Protein AF-A0A8K0ML46-F1 (afdb_monomer_lite)

pLDDT: mean 76.39, std 19.69, range [37.0, 98.12]

Structure (mmCIF, N/CA/C/O backbone):
data_AF-A0A8K0ML46-F1
#
_entry.id   AF-A0A8K0ML46-F1
#
loop_
_atom_site.group_PDB
_atom_site.id
_atom_site.type_symbol
_atom_site.label_atom_id
_atom_site.label_alt_id
_atom_site.label_comp_id
_atom_site.label_asym_id
_atom_site.label_entity_id
_atom_site.label_seq_id
_atom_site.pdbx_PDB_ins_code
_atom_site.Cartn_x
_atom_site.Cartn_y
_atom_site.Cartn_z
_atom_site.occupancy
_atom_site.B_iso_or_equiv
_atom_site.auth_seq_id
_atom_site.auth_comp_id
_atom_site.auth_asym_id
_atom_site.auth_atom_id
_atom_site.pdbx_PDB_model_num
ATOM 1 N N . MET A 1 1 ? -1.337 -25.976 -28.448 1.00 42.53 1 MET A N 1
ATOM 2 C CA . MET A 1 1 ? -1.286 -25.079 -29.626 1.00 42.53 1 MET A CA 1
ATOM 3 C C . MET A 1 1 ? 0.127 -25.132 -30.183 1.00 42.53 1 MET A C 1
ATOM 5 O O . MET A 1 1 ? 1.059 -25.236 -29.403 1.00 42.53 1 MET A O 1
ATOM 9 N N . LYS A 1 2 ? 0.266 -25.249 -31.504 1.00 39.59 2 LYS A N 1
ATOM 10 C CA . LYS A 1 2 ? 1.493 -25.683 -32.188 1.00 39.59 2 LYS A CA 1
ATOM 11 C C . LYS A 1 2 ? 2.507 -24.533 -32.272 1.00 39.59 2 LYS A C 1
ATOM 13 O O . LYS A 1 2 ? 2.140 -23.453 -32.715 1.00 39.59 2 LYS A O 1
ATOM 18 N N . HIS A 1 3 ? 3.753 -24.795 -31.881 1.00 39.88 3 HIS A N 1
ATOM 19 C CA . HIS A 1 3 ? 4.897 -23.913 -32.116 1.00 39.88 3 HIS A CA 1
ATOM 20 C C . HIS A 1 3 ? 5.348 -24.038 -33.577 1.00 39.88 3 HIS A C 1
ATOM 22 O O . HIS A 1 3 ? 5.599 -25.144 -34.055 1.00 39.88 3 HIS A O 1
ATOM 28 N N . THR A 1 4 ? 5.458 -22.913 -34.279 1.00 48.53 4 THR A N 1
ATOM 29 C CA . THR A 1 4 ? 6.093 -22.811 -35.600 1.00 48.53 4 THR A CA 1
ATOM 30 C C . THR A 1 4 ? 7.436 -22.116 -35.450 1.00 48.53 4 THR A C 1
ATOM 32 O O . THR A 1 4 ? 7.504 -20.898 -35.319 1.00 48.53 4 THR A O 1
ATOM 35 N N . SER A 1 5 ? 8.500 -22.911 -35.454 1.00 42.34 5 SER A N 1
ATOM 36 C CA . SER A 1 5 ? 9.887 -22.482 -35.602 1.00 42.34 5 SER A CA 1
ATOM 37 C C . SER A 1 5 ? 10.219 -22.359 -37.091 1.00 42.34 5 SER A C 1
ATOM 39 O O . SER A 1 5 ? 10.093 -23.321 -37.850 1.00 42.34 5 SER A O 1
ATOM 41 N N . PHE A 1 6 ? 10.632 -21.169 -37.523 1.00 45.62 6 PHE A N 1
ATOM 42 C CA . PHE A 1 6 ? 11.166 -20.950 -38.864 1.00 45.62 6 PHE A CA 1
ATOM 43 C C . PHE A 1 6 ? 12.663 -21.281 -38.870 1.00 45.62 6 PHE A C 1
ATOM 45 O O . PHE A 1 6 ? 13.463 -20.611 -38.225 1.00 45.62 6 PHE A O 1
ATOM 52 N N . ASN A 1 7 ? 13.024 -22.342 -39.594 1.00 41.81 7 ASN A N 1
ATOM 53 C CA . ASN A 1 7 ? 14.404 -22.689 -39.919 1.00 41.81 7 ASN A CA 1
ATOM 54 C C . ASN A 1 7 ? 14.855 -21.882 -41.141 1.00 41.81 7 ASN A C 1
ATOM 56 O O . ASN A 1 7 ? 14.260 -22.006 -42.213 1.00 41.81 7 ASN A O 1
ATOM 60 N N . THR A 1 8 ? 15.937 -21.120 -41.001 1.00 42.94 8 THR A N 1
ATOM 61 C CA . THR A 1 8 ? 16.612 -20.450 -42.120 1.00 42.94 8 THR A CA 1
ATOM 62 C C . THR A 1 8 ? 17.801 -21.304 -42.590 1.00 42.94 8 THR A C 1
ATOM 64 O O . THR A 1 8 ? 18.537 -21.824 -41.747 1.00 42.94 8 THR A O 1
ATOM 67 N N . PRO A 1 9 ? 18.026 -21.492 -43.906 1.00 42.25 9 PRO A N 1
ATOM 68 C CA . PRO A 1 9 ? 19.086 -22.364 -44.404 1.00 42.25 9 PRO A CA 1
ATOM 69 C C . PRO A 1 9 ? 20.475 -21.732 -44.263 1.00 42.25 9 PRO A C 1
ATOM 71 O O . PRO A 1 9 ? 20.715 -20.600 -44.677 1.00 42.25 9 PRO A O 1
ATOM 74 N N . ARG A 1 10 ? 21.410 -22.524 -43.738 1.00 48.69 10 ARG A N 1
ATOM 75 C CA . ARG A 1 10 ? 22.855 -22.273 -43.706 1.00 48.69 10 ARG A CA 1
ATOM 76 C C . ARG A 1 10 ? 23.433 -22.307 -45.131 1.00 48.69 10 ARG A C 1
ATOM 78 O O . ARG A 1 10 ? 23.296 -23.341 -45.785 1.00 48.69 10 ARG A O 1
ATOM 85 N N . PRO A 1 11 ? 24.132 -21.267 -45.617 1.00 44.75 11 PRO A N 1
ATOM 86 C CA . PRO A 1 11 ? 24.874 -21.376 -46.863 1.00 44.75 11 PRO A CA 1
ATOM 87 C C . PRO A 1 11 ? 26.186 -22.134 -46.620 1.00 44.75 11 PRO A C 1
ATOM 89 O O . PRO A 1 11 ? 27.052 -21.728 -45.846 1.00 44.75 11 PRO A O 1
ATOM 92 N N . SER A 1 12 ? 26.307 -23.281 -47.279 1.00 42.69 12 SER A N 1
ATOM 93 C CA . SER A 1 12 ? 27.522 -24.083 -47.394 1.00 42.69 12 SER A CA 1
ATOM 94 C C . SER A 1 12 ? 28.583 -23.340 -48.210 1.00 42.69 12 SER A C 1
ATOM 96 O O . SER A 1 12 ? 28.368 -23.015 -49.377 1.00 42.69 12 SER A O 1
ATOM 98 N N . THR A 1 13 ? 29.742 -23.098 -47.602 1.00 39.56 13 THR A N 1
ATOM 99 C CA . THR A 1 13 ? 30.937 -22.553 -48.247 1.00 39.56 13 THR A CA 1
ATOM 100 C C . THR A 1 13 ? 31.558 -23.599 -49.174 1.00 39.56 13 THR A C 1
ATOM 102 O O . THR A 1 13 ? 32.148 -24.584 -48.738 1.00 39.56 13 THR A O 1
ATOM 105 N N . THR A 1 14 ? 31.438 -23.394 -50.483 1.00 41.22 14 THR A N 1
ATOM 106 C CA . THR A 1 14 ? 32.165 -24.174 -51.489 1.00 41.22 14 THR A CA 1
ATOM 107 C C . THR A 1 14 ? 33.597 -23.659 -51.607 1.00 41.22 14 THR A C 1
ATOM 109 O O . THR A 1 14 ? 33.851 -22.583 -52.150 1.00 41.22 14 THR A O 1
ATOM 112 N N . THR A 1 15 ? 34.543 -24.446 -51.101 1.00 44.50 15 THR A N 1
ATOM 113 C CA . THR A 1 15 ? 35.986 -24.288 -51.304 1.00 44.50 15 THR A CA 1
ATOM 114 C C . THR A 1 15 ? 36.318 -24.385 -52.795 1.00 44.50 15 THR A C 1
ATOM 116 O O . THR A 1 15 ? 36.267 -25.466 -53.381 1.00 44.50 15 THR A O 1
ATOM 119 N N . THR A 1 16 ? 36.675 -23.265 -53.422 1.00 38.75 16 THR A N 1
ATOM 120 C CA . THR A 1 16 ? 37.173 -23.252 -54.805 1.00 38.75 16 THR A CA 1
ATOM 121 C C . THR A 1 16 ? 38.699 -23.310 -54.770 1.00 38.75 16 THR A C 1
ATOM 123 O O . THR A 1 16 ? 39.350 -22.444 -54.191 1.00 38.75 16 THR A O 1
ATOM 126 N N . LYS A 1 17 ? 39.269 -24.382 -55.332 1.00 45.03 17 LYS A N 1
ATOM 127 C CA . LYS A 1 17 ? 40.715 -24.604 -55.477 1.00 45.03 17 LYS A CA 1
ATOM 128 C C . LYS A 1 17 ? 41.334 -23.501 -56.342 1.00 45.03 17 LYS A C 1
ATOM 130 O O . LYS A 1 17 ? 41.021 -23.405 -57.524 1.00 45.03 17 LYS A O 1
ATOM 135 N N . ASN A 1 18 ? 42.264 -22.739 -55.774 1.00 47.69 18 ASN A N 1
ATOM 136 C CA . ASN A 1 18 ? 43.119 -21.824 -56.525 1.00 47.69 18 ASN A CA 1
ATOM 137 C C . ASN A 1 18 ? 44.152 -22.628 -57.329 1.00 47.69 18 ASN A C 1
ATOM 139 O O . ASN A 1 18 ? 45.052 -23.243 -56.760 1.00 47.69 18 ASN A O 1
ATOM 143 N N . SER A 1 19 ? 44.027 -22.628 -58.656 1.00 50.47 19 SER A N 1
ATOM 144 C CA . SER A 1 19 ? 45.075 -23.082 -59.570 1.00 50.47 19 SER A CA 1
ATOM 145 C C . SER A 1 19 ? 46.200 -22.045 -59.603 1.00 50.47 19 SER A C 1
ATOM 147 O O . SER A 1 19 ? 46.017 -20.932 -60.096 1.00 50.47 19 SER A O 1
ATOM 149 N N . SER A 1 20 ? 47.364 -22.405 -59.070 1.00 48.88 20 SER A N 1
ATOM 150 C CA . SER A 1 20 ? 48.592 -21.615 -59.142 1.00 48.88 20 SER A CA 1
ATOM 151 C C . SER A 1 20 ? 49.182 -21.674 -60.555 1.00 48.88 20 SER A C 1
ATOM 153 O O . SER A 1 20 ? 49.888 -22.624 -60.897 1.00 48.88 20 SER A O 1
ATOM 155 N N . ASN A 1 21 ? 48.917 -20.658 -61.375 1.00 45.22 21 ASN A N 1
ATOM 156 C CA . ASN A 1 21 ? 49.658 -20.445 -62.618 1.00 45.22 21 ASN A CA 1
ATOM 157 C C . ASN A 1 21 ? 50.992 -19.761 -62.287 1.00 45.22 21 ASN A C 1
ATOM 159 O O . ASN A 1 21 ? 51.073 -18.541 -62.164 1.00 45.22 21 ASN A O 1
ATOM 163 N N . LEU A 1 22 ? 52.032 -20.576 -62.110 1.00 49.47 22 LEU A N 1
ATOM 164 C CA . LEU A 1 22 ? 53.428 -20.144 -62.119 1.00 49.47 22 LEU A CA 1
ATOM 165 C C . LEU A 1 22 ? 53.779 -19.662 -63.533 1.00 49.47 22 LEU A C 1
ATOM 167 O O . LEU A 1 22 ? 53.927 -20.467 -64.451 1.00 49.47 22 LEU A O 1
ATOM 171 N N . PHE A 1 23 ? 53.920 -18.350 -63.710 1.00 44.47 23 PHE A N 1
ATOM 172 C CA . PHE A 1 23 ? 54.529 -17.780 -64.908 1.00 44.47 23 PHE A CA 1
A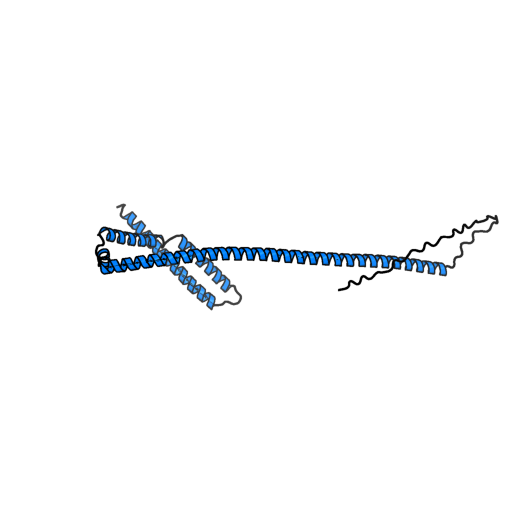TOM 173 C C . PHE A 1 23 ? 56.054 -17.913 -64.801 1.00 44.47 23 PHE A C 1
ATOM 175 O O . PHE A 1 23 ? 56.709 -17.163 -64.081 1.00 44.47 23 PHE A O 1
ATOM 182 N N . LEU A 1 24 ? 56.619 -18.891 -65.513 1.00 44.75 24 LEU A N 1
ATOM 183 C CA . LEU A 1 24 ? 58.049 -18.936 -65.811 1.00 44.75 24 LEU A CA 1
ATOM 184 C C . LEU A 1 24 ? 58.373 -17.873 -66.872 1.00 44.75 24 LEU A C 1
ATOM 186 O O . LEU A 1 24 ? 58.056 -18.049 -68.048 1.00 44.75 24 LEU A O 1
ATOM 190 N N . CYS A 1 25 ? 59.042 -16.792 -66.469 1.00 38.09 25 CYS A N 1
ATOM 191 C CA . CYS A 1 25 ? 59.691 -15.871 -67.400 1.00 38.09 25 CYS A CA 1
ATOM 192 C C . CYS A 1 25 ? 61.004 -16.483 -67.899 1.00 38.09 25 CYS A C 1
ATOM 194 O O . CYS A 1 25 ? 61.946 -16.688 -67.135 1.00 38.09 25 CYS A O 1
ATOM 196 N N . LYS A 1 26 ? 61.057 -16.769 -69.200 1.00 39.34 26 LYS A N 1
ATOM 197 C CA . LYS A 1 26 ? 62.264 -17.160 -69.928 1.00 39.34 26 LYS A CA 1
ATOM 198 C C . LYS A 1 26 ? 62.979 -15.875 -70.358 1.00 39.34 26 LYS A C 1
ATOM 200 O O . LYS A 1 26 ? 62.446 -15.128 -71.173 1.00 39.34 26 LYS A O 1
ATOM 205 N N . SER A 1 27 ? 64.145 -15.596 -69.781 1.00 46.47 27 SER A N 1
ATOM 206 C CA . SER A 1 27 ? 64.983 -14.459 -70.163 1.00 46.47 27 SER A CA 1
ATOM 207 C C . SER A 1 27 ? 65.670 -14.749 -71.497 1.00 46.47 27 SER A C 1
ATOM 209 O O . SER A 1 27 ? 66.504 -15.652 -71.583 1.00 46.47 27 SER A O 1
ATOM 211 N N . THR A 1 28 ? 65.334 -13.975 -72.522 1.00 37.78 28 THR A N 1
ATOM 212 C CA . THR A 1 28 ? 66.169 -13.824 -73.717 1.00 37.78 28 THR A CA 1
ATOM 213 C C . THR A 1 28 ? 66.610 -12.370 -73.735 1.00 37.78 28 THR A C 1
ATOM 215 O O . THR A 1 28 ? 65.763 -11.483 -73.809 1.00 37.78 28 THR A O 1
ATOM 218 N N . GLU A 1 29 ? 67.915 -12.144 -73.582 1.00 49.34 29 GLU A N 1
ATOM 219 C CA . GLU A 1 29 ? 68.557 -10.837 -73.725 1.00 49.34 29 GLU A CA 1
ATOM 220 C C . GLU A 1 29 ? 68.238 -10.252 -75.104 1.00 49.34 29 GLU A C 1
ATOM 222 O O . GLU A 1 29 ? 68.621 -10.776 -76.151 1.00 49.34 29 GLU A O 1
ATOM 227 N N . SER A 1 30 ? 67.497 -9.156 -75.100 1.00 41.62 30 SER A N 1
ATOM 228 C CA . SER A 1 30 ? 67.497 -8.163 -76.163 1.00 41.62 30 SER A CA 1
ATOM 229 C C . SER A 1 30 ? 67.229 -6.831 -75.497 1.00 41.62 30 SER A C 1
ATOM 231 O O . SER A 1 30 ? 66.216 -6.678 -74.815 1.00 41.62 30 SER A O 1
ATOM 233 N N . ASP A 1 31 ? 68.171 -5.909 -75.666 1.00 51.09 31 ASP A N 1
ATOM 234 C CA . ASP A 1 31 ? 68.054 -4.517 -75.257 1.00 51.09 31 ASP A CA 1
ATOM 235 C C . ASP A 1 31 ? 66.794 -3.908 -75.883 1.00 51.09 31 ASP A C 1
ATOM 237 O O . ASP A 1 31 ? 66.763 -3.511 -77.047 1.00 51.09 31 ASP A O 1
ATOM 241 N N . SER A 1 32 ? 65.726 -3.880 -75.096 1.00 45.75 32 SER A N 1
ATOM 242 C CA . SER A 1 32 ? 64.504 -3.140 -75.358 1.00 45.75 32 SER A CA 1
ATOM 243 C C . SER A 1 32 ? 64.157 -2.444 -74.059 1.00 45.75 32 SER A C 1
ATOM 245 O O . SER A 1 32 ? 63.952 -3.099 -73.036 1.00 45.75 32 SER A O 1
ATOM 247 N N . GLU A 1 33 ? 64.111 -1.116 -74.099 1.00 51.84 33 GLU A N 1
ATOM 248 C CA . GLU A 1 33 ? 63.666 -0.295 -72.980 1.00 51.84 33 GLU A CA 1
ATOM 249 C C . GLU A 1 33 ? 62.338 -0.810 -72.395 1.00 51.84 33 GLU A C 1
ATOM 251 O O . GLU A 1 33 ? 61.487 -1.312 -73.143 1.00 51.84 33 GLU A O 1
ATOM 256 N N . PRO A 1 34 ? 62.129 -0.695 -71.069 1.00 46.78 34 PRO A N 1
ATOM 257 C CA . PRO A 1 34 ? 60.877 -1.090 -70.453 1.00 46.78 34 PRO A CA 1
ATOM 258 C C . PRO A 1 34 ? 59.790 -0.109 -70.895 1.00 46.78 34 PRO A C 1
ATOM 260 O O . PRO A 1 34 ? 59.646 0.975 -70.333 1.00 46.78 34 PRO A O 1
ATOM 263 N N . SER A 1 35 ? 59.002 -0.486 -71.902 1.00 53.25 35 SER A N 1
ATOM 264 C CA . SER A 1 35 ? 57.754 0.213 -72.199 1.00 53.25 35 SER A CA 1
ATOM 265 C C . SER A 1 35 ? 56.901 0.223 -70.921 1.00 53.25 35 SER A C 1
ATOM 267 O O . SER A 1 35 ? 56.689 -0.854 -70.345 1.00 53.25 35 SER A O 1
ATOM 269 N N . PRO A 1 36 ? 56.432 1.389 -70.440 1.00 62.00 36 PRO A N 1
ATOM 270 C CA . PRO A 1 36 ? 55.602 1.453 -69.245 1.00 62.00 36 PRO A CA 1
ATOM 271 C C . PRO A 1 36 ? 54.353 0.588 -69.455 1.00 62.00 36 PRO A C 1
ATOM 273 O O . PRO A 1 36 ? 53.874 0.484 -70.585 1.00 62.00 36 PRO A O 1
ATOM 276 N N . PRO A 1 37 ? 53.822 -0.066 -68.407 1.00 59.91 37 PRO A N 1
ATOM 277 C CA . PRO A 1 37 ? 52.639 -0.901 -68.541 1.00 59.91 37 PRO A CA 1
ATOM 278 C C . PRO A 1 37 ? 51.472 -0.021 -68.997 1.00 59.91 37 PRO A C 1
ATOM 280 O O . PRO A 1 37 ? 50.880 0.710 -68.203 1.00 59.91 37 PRO A O 1
ATOM 283 N N . GLU A 1 38 ? 51.166 -0.057 -70.291 1.00 60.78 38 GLU A N 1
ATOM 284 C CA . GLU A 1 38 ? 50.147 0.788 -70.902 1.00 60.78 38 GLU A CA 1
ATOM 285 C C . GLU A 1 38 ? 48.768 0.179 -70.625 1.00 60.78 38 GLU A C 1
ATOM 287 O O . GLU A 1 38 ? 48.162 -0.530 -71.428 1.00 60.78 38 GLU A O 1
ATOM 292 N N . GLY A 1 39 ? 48.309 0.376 -69.390 1.00 65.38 39 GLY A N 1
ATOM 293 C CA . GLY A 1 39 ? 46.955 0.059 -68.970 1.00 65.38 39 GLY A CA 1
ATOM 294 C C . GLY A 1 39 ? 45.989 1.152 -69.418 1.00 65.38 39 GLY A C 1
ATOM 295 O O . GLY A 1 39 ? 46.255 2.336 -69.239 1.00 65.38 39 GLY A O 1
ATOM 296 N N . ASP A 1 40 ? 44.840 0.754 -69.964 1.00 82.25 40 ASP A N 1
ATOM 297 C CA . ASP A 1 40 ? 43.758 1.673 -70.328 1.00 82.25 40 ASP A CA 1
ATOM 298 C C . ASP A 1 40 ? 43.301 2.470 -69.092 1.00 82.25 40 ASP A C 1
ATOM 300 O O . ASP A 1 40 ? 42.697 1.922 -68.160 1.00 82.25 40 ASP A O 1
ATOM 304 N N . THR A 1 41 ? 43.600 3.770 -69.087 1.00 85.06 41 THR A N 1
ATOM 305 C CA . THR A 1 41 ? 43.334 4.690 -67.972 1.00 85.06 41 THR A CA 1
ATOM 306 C C . THR A 1 41 ? 41.854 4.722 -67.591 1.00 85.06 41 THR A C 1
ATOM 308 O O . THR A 1 41 ? 41.525 4.826 -66.410 1.00 85.06 41 THR A O 1
ATOM 311 N N . ARG A 1 42 ? 40.944 4.522 -68.557 1.00 86.06 42 ARG A N 1
ATOM 312 C CA . ARG A 1 42 ? 39.495 4.463 -68.306 1.00 86.06 42 ARG A CA 1
ATOM 313 C C . ARG A 1 42 ? 39.100 3.207 -67.539 1.00 86.06 42 ARG A C 1
ATOM 315 O O . ARG A 1 42 ? 38.225 3.257 -66.677 1.00 86.06 42 ARG A O 1
ATOM 322 N N . LYS A 1 43 ? 39.745 2.072 -67.827 1.00 89.94 43 LYS A N 1
ATOM 323 C CA . LYS A 1 43 ? 39.506 0.814 -67.102 1.00 89.94 43 LYS A CA 1
ATOM 324 C C . LYS A 1 43 ? 40.048 0.888 -65.680 1.00 89.94 43 LYS A C 1
ATOM 326 O O . LYS A 1 43 ? 39.392 0.402 -64.764 1.00 89.94 43 LYS A O 1
ATOM 331 N N . GLN A 1 44 ? 41.204 1.519 -65.490 1.00 89.38 44 GLN A N 1
ATOM 332 C CA . GLN A 1 44 ? 41.785 1.727 -64.162 1.00 89.38 44 GLN A CA 1
ATOM 333 C C . GLN A 1 44 ? 40.917 2.649 -63.296 1.00 89.38 44 GLN A C 1
ATOM 335 O O . GLN A 1 44 ? 40.647 2.320 -62.142 1.00 89.38 44 GLN A O 1
ATOM 340 N N . GLU A 1 45 ? 40.403 3.747 -63.855 1.00 91.81 45 GLU A N 1
ATOM 341 C CA . GLU A 1 45 ? 39.473 4.634 -63.146 1.00 91.81 45 GLU A CA 1
ATOM 342 C C . GLU A 1 45 ? 38.161 3.918 -62.785 1.00 91.81 45 GLU A C 1
ATOM 344 O O . GLU A 1 45 ? 37.666 4.041 -61.663 1.00 91.81 45 GLU A O 1
ATOM 349 N N . LEU A 1 46 ? 37.610 3.119 -63.707 1.00 94.00 46 LEU A N 1
ATOM 350 C CA . LEU A 1 46 ? 36.406 2.331 -63.444 1.00 94.00 46 LEU A CA 1
ATOM 351 C C . LEU A 1 46 ? 36.628 1.314 -62.315 1.00 94.00 46 LEU A C 1
ATOM 353 O O . LEU A 1 46 ? 35.787 1.198 -61.424 1.00 94.00 46 LEU A O 1
ATOM 357 N N . LEU A 1 47 ? 37.766 0.615 -62.315 1.00 94.75 47 LEU A N 1
ATOM 358 C CA . LEU A 1 47 ? 38.143 -0.308 -61.242 1.00 94.75 47 LEU A CA 1
ATOM 359 C C . LEU A 1 47 ? 38.301 0.414 -59.899 1.00 94.75 47 LEU A C 1
ATOM 361 O O . LEU A 1 47 ? 37.806 -0.085 -58.890 1.00 94.75 47 LEU A O 1
ATOM 365 N N . ALA A 1 48 ? 38.914 1.601 -59.881 1.00 94.38 48 ALA A N 1
ATOM 366 C CA . ALA A 1 48 ? 39.043 2.409 -58.670 1.00 94.38 48 ALA A CA 1
ATOM 367 C C . ALA A 1 48 ? 37.671 2.814 -58.103 1.00 94.38 48 ALA A C 1
ATOM 369 O O . ALA A 1 48 ? 37.434 2.681 -56.901 1.00 94.38 48 ALA A O 1
ATOM 370 N N . ARG A 1 49 ? 36.729 3.228 -58.963 1.00 94.88 49 ARG A N 1
ATOM 371 C CA . ARG A 1 49 ? 35.349 3.543 -58.550 1.00 94.88 49 ARG A CA 1
ATOM 372 C C . ARG A 1 49 ? 34.609 2.318 -58.014 1.00 94.88 49 ARG A C 1
ATOM 374 O O . ARG A 1 49 ? 33.911 2.425 -57.010 1.00 94.88 49 ARG A O 1
ATOM 381 N N . ILE A 1 50 ? 34.771 1.154 -58.646 1.00 96.00 50 ILE A N 1
ATOM 382 C CA . ILE A 1 50 ? 34.184 -0.106 -58.163 1.00 96.00 50 ILE A CA 1
ATOM 383 C C . ILE A 1 50 ? 34.751 -0.462 -56.786 1.00 96.00 50 ILE A C 1
ATOM 385 O O . ILE A 1 50 ? 33.980 -0.778 -55.882 1.00 96.00 50 ILE A O 1
ATOM 389 N N . ALA A 1 51 ? 36.068 -0.363 -56.600 1.00 95.56 51 ALA A N 1
ATOM 390 C CA . ALA A 1 51 ? 36.713 -0.639 -55.320 1.00 95.56 51 ALA A CA 1
ATOM 391 C C . ALA A 1 51 ? 36.231 0.323 -54.221 1.00 95.56 51 ALA A C 1
ATOM 393 O O . ALA A 1 51 ? 35.908 -0.111 -53.117 1.00 95.56 51 ALA A O 1
ATOM 394 N N . GLN A 1 52 ? 36.095 1.616 -54.535 1.00 96.44 52 GLN A N 1
ATOM 395 C CA . GLN A 1 52 ? 35.550 2.606 -53.606 1.00 96.44 52 GLN A CA 1
ATOM 396 C C . GLN A 1 52 ? 34.097 2.292 -53.218 1.00 96.44 52 GLN A C 1
ATOM 398 O O . GLN A 1 52 ? 33.756 2.340 -52.036 1.00 96.44 52 GLN A O 1
ATOM 403 N N . LEU A 1 53 ? 33.247 1.941 -54.187 1.00 97.06 53 LEU A N 1
ATOM 404 C CA . LEU A 1 53 ? 31.855 1.559 -53.928 1.00 97.06 53 LEU A CA 1
ATOM 405 C C . LEU A 1 53 ? 31.761 0.284 -53.087 1.00 97.06 53 LEU A C 1
ATOM 407 O O . LEU A 1 53 ? 30.939 0.207 -52.178 1.00 97.06 53 LEU A O 1
ATOM 411 N N . GLN A 1 54 ? 32.614 -0.704 -53.353 1.00 96.00 54 GLN A N 1
ATOM 412 C CA . GLN A 1 54 ? 32.682 -1.923 -52.550 1.00 96.00 54 GLN A CA 1
ATOM 413 C C . GLN A 1 54 ? 33.114 -1.621 -51.110 1.00 96.00 54 GLN A C 1
ATOM 415 O O . GLN A 1 54 ? 32.479 -2.114 -50.181 1.00 96.00 54 GLN A O 1
ATOM 420 N N . ALA A 1 55 ? 34.112 -0.757 -50.909 1.00 96.25 55 ALA A N 1
ATOM 421 C CA . ALA A 1 55 ? 34.541 -0.338 -49.575 1.00 96.25 55 ALA A CA 1
ATOM 422 C C . ALA A 1 55 ? 33.433 0.413 -48.813 1.00 96.25 55 ALA A C 1
ATOM 424 O O . ALA A 1 55 ? 33.197 0.150 -47.634 1.00 96.25 55 ALA A O 1
ATOM 425 N N . GLN A 1 56 ? 32.708 1.314 -49.486 1.00 96.44 56 GLN A N 1
ATOM 426 C CA . GLN A 1 56 ? 31.568 2.017 -48.889 1.00 96.44 56 GLN A CA 1
ATOM 427 C C . GLN A 1 56 ? 30.416 1.069 -48.549 1.00 96.44 56 GLN A C 1
ATOM 429 O O . GLN A 1 56 ? 29.800 1.222 -47.497 1.00 96.44 56 GLN A O 1
ATOM 434 N N . LYS A 1 57 ? 30.146 0.074 -49.403 1.00 97.31 57 LYS A N 1
ATOM 435 C CA . LYS A 1 57 ? 29.129 -0.951 -49.149 1.00 97.31 57 LYS A CA 1
ATOM 436 C C . LYS A 1 57 ? 29.451 -1.757 -47.893 1.00 97.31 57 LYS A C 1
ATOM 438 O O . LYS A 1 57 ? 28.558 -1.939 -47.071 1.00 97.31 57 LYS A O 1
ATOM 443 N N . VAL A 1 58 ? 30.693 -2.225 -47.750 1.00 97.44 58 VAL A N 1
ATOM 444 C CA . VAL A 1 58 ? 31.129 -2.970 -46.556 1.00 97.44 58 VAL A CA 1
ATOM 445 C C . VAL A 1 58 ? 30.938 -2.103 -45.317 1.00 97.44 58 VAL A C 1
ATOM 447 O O . VAL A 1 58 ? 30.193 -2.487 -44.429 1.00 97.44 58 VAL A O 1
ATOM 450 N N . ARG A 1 59 ? 31.454 -0.867 -45.328 1.00 95.69 59 ARG A N 1
ATOM 451 C CA . ARG A 1 59 ? 31.311 0.057 -44.194 1.00 95.69 59 ARG A CA 1
ATOM 452 C C . ARG A 1 59 ? 29.855 0.328 -43.801 1.00 95.69 59 ARG A C 1
ATOM 454 O O . ARG A 1 59 ? 29.554 0.445 -42.619 1.00 95.69 59 ARG A O 1
ATOM 461 N N . LEU A 1 60 ? 28.964 0.493 -44.779 1.00 97.25 60 LEU A N 1
ATOM 462 C CA . LEU A 1 60 ? 27.546 0.728 -44.505 1.00 97.25 60 LEU A CA 1
ATOM 463 C C . LEU A 1 60 ? 26.864 -0.521 -43.941 1.00 97.25 60 LEU A C 1
ATOM 465 O O . LEU A 1 60 ? 25.999 -0.393 -43.083 1.00 97.25 60 LEU A O 1
ATOM 469 N N . THR A 1 61 ? 27.252 -1.700 -44.427 1.00 97.56 61 THR A N 1
ATOM 470 C CA . THR A 1 61 ? 26.732 -2.980 -43.930 1.00 97.56 61 THR A CA 1
ATOM 471 C C . THR A 1 61 ? 27.174 -3.189 -42.486 1.00 97.56 61 THR A C 1
ATOM 473 O O . THR A 1 61 ? 26.320 -3.381 -41.636 1.00 97.56 61 THR A O 1
ATOM 476 N N . ASP A 1 62 ? 28.461 -2.997 -42.188 1.00 97.25 62 ASP A N 1
ATOM 477 C CA . ASP A 1 62 ? 28.996 -3.121 -40.827 1.00 97.25 62 ASP A CA 1
ATOM 478 C C . ASP A 1 62 ? 28.296 -2.158 -39.850 1.00 97.25 62 ASP A C 1
ATOM 480 O O . ASP A 1 62 ? 27.914 -2.546 -38.751 1.00 97.25 62 ASP A O 1
ATOM 484 N N . PHE A 1 63 ? 28.060 -0.904 -40.263 1.00 97.56 63 PHE A N 1
ATOM 485 C CA . PHE A 1 63 ? 27.326 0.067 -39.442 1.00 97.56 63 PHE A CA 1
ATOM 486 C C . PHE A 1 63 ? 25.860 -0.330 -39.226 1.00 97.56 63 PHE A C 1
ATOM 488 O O . PHE A 1 63 ? 25.305 -0.100 -38.151 1.00 97.56 63 PHE A O 1
ATOM 495 N N . LEU A 1 64 ? 25.206 -0.877 -40.254 1.00 97.69 64 LEU A N 1
ATOM 496 C CA . LEU A 1 64 ? 23.828 -1.345 -40.143 1.00 97.69 64 LEU A CA 1
ATOM 497 C C . LEU A 1 64 ? 23.739 -2.543 -39.192 1.00 97.69 64 LEU A C 1
ATOM 499 O O . LEU A 1 64 ? 22.846 -2.564 -38.347 1.00 97.69 64 LEU A O 1
ATOM 503 N N . ASP A 1 65 ? 24.680 -3.479 -39.298 1.00 97.62 65 ASP A N 1
ATOM 504 C CA . ASP A 1 65 ? 24.760 -4.660 -38.445 1.00 97.62 65 ASP A CA 1
ATOM 505 C C . ASP A 1 65 ? 24.990 -4.247 -36.980 1.00 97.62 65 ASP A C 1
ATOM 507 O O . ASP A 1 65 ? 24.185 -4.612 -36.125 1.00 97.62 65 ASP A O 1
ATOM 511 N N . GLU A 1 66 ? 25.964 -3.371 -36.700 1.00 97.31 66 GLU A N 1
ATOM 512 C CA . GLU A 1 66 ? 26.234 -2.836 -35.351 1.00 97.31 66 GLU A CA 1
ATOM 513 C C . GLU A 1 66 ? 25.004 -2.137 -34.749 1.00 97.31 66 GLU A C 1
ATOM 515 O O . GLU A 1 66 ? 24.641 -2.348 -33.590 1.00 97.31 66 GLU A O 1
ATOM 520 N N . ARG A 1 67 ? 24.311 -1.307 -35.540 1.00 97.88 67 ARG A N 1
ATOM 521 C CA . ARG A 1 67 ? 23.099 -0.616 -35.075 1.00 97.88 67 ARG A CA 1
ATOM 522 C C . ARG A 1 67 ? 21.941 -1.574 -34.835 1.00 97.88 67 ARG A C 1
ATOM 524 O O . ARG A 1 67 ? 21.157 -1.336 -33.917 1.00 97.88 67 ARG A O 1
ATOM 531 N N . SER A 1 68 ? 21.820 -2.620 -35.649 1.00 97.44 68 SER A N 1
ATOM 532 C CA . SER A 1 68 ? 20.787 -3.641 -35.481 1.00 97.44 68 SER A CA 1
ATOM 533 C C . SER A 1 68 ? 21.023 -4.483 -34.226 1.00 97.44 68 SER A C 1
ATOM 535 O O . SER A 1 68 ? 20.076 -4.744 -33.483 1.00 97.44 68 SER A O 1
ATOM 537 N N . GLU A 1 69 ? 22.279 -4.821 -33.936 1.00 97.88 69 GLU A N 1
ATOM 538 C CA . GLU A 1 69 ? 22.677 -5.530 -32.722 1.00 97.88 69 GLU A CA 1
ATOM 539 C C . GLU A 1 69 ? 22.420 -4.665 -31.485 1.00 97.88 69 GLU A C 1
ATOM 541 O O . GLU A 1 69 ? 21.741 -5.107 -30.563 1.00 97.88 69 GLU A O 1
ATOM 546 N N . TYR A 1 70 ? 22.833 -3.392 -31.512 1.00 97.75 70 TYR A N 1
ATOM 547 C CA . TYR A 1 70 ? 22.567 -2.445 -30.426 1.00 97.75 70 TYR A CA 1
ATOM 548 C C . TYR A 1 70 ? 21.069 -2.295 -30.128 1.00 97.75 70 TYR A C 1
ATOM 550 O O . TYR A 1 70 ? 20.656 -2.321 -28.972 1.00 97.75 70 TYR A O 1
ATOM 558 N N . LEU A 1 71 ? 20.235 -2.142 -31.163 1.00 97.62 71 LEU A N 1
ATOM 559 C CA . LEU A 1 71 ? 18.781 -2.036 -30.995 1.00 97.62 71 LEU A CA 1
ATOM 560 C C . LEU A 1 71 ? 18.170 -3.322 -30.433 1.00 97.62 71 LEU A C 1
ATOM 562 O O . LEU A 1 71 ? 17.232 -3.249 -29.642 1.00 97.62 71 LEU A O 1
ATOM 566 N N . THR A 1 72 ? 18.700 -4.480 -30.828 1.00 97.62 72 THR A N 1
ATOM 567 C CA . THR A 1 72 ? 18.261 -5.780 -30.308 1.00 97.62 72 THR A CA 1
ATOM 568 C C . THR A 1 72 ? 18.614 -5.908 -28.829 1.00 97.62 72 THR A C 1
ATOM 570 O O . THR A 1 72 ? 17.730 -6.182 -28.024 1.00 97.62 72 THR A O 1
ATOM 573 N N . GLN A 1 73 ? 19.860 -5.601 -28.456 1.00 97.94 73 GLN A N 1
ATOM 574 C CA . GLN A 1 73 ? 20.306 -5.603 -27.063 1.00 97.94 73 GLN A CA 1
ATOM 575 C C . GLN A 1 73 ? 19.492 -4.626 -26.210 1.00 97.94 73 GLN A C 1
ATOM 577 O O . GLN A 1 73 ? 19.047 -4.982 -25.125 1.00 97.94 73 GLN A O 1
ATOM 582 N N . PHE A 1 74 ? 19.246 -3.415 -26.715 1.00 97.94 74 PHE A N 1
ATOM 583 C CA . PHE A 1 74 ? 18.432 -2.423 -26.019 1.00 97.94 74 PHE A CA 1
ATOM 584 C C . PHE A 1 74 ? 17.001 -2.922 -25.782 1.00 97.94 74 PHE A C 1
ATOM 586 O O . PHE A 1 74 ? 16.448 -2.719 -24.705 1.00 97.94 74 PHE A O 1
ATOM 593 N N . ALA A 1 75 ? 16.393 -3.584 -26.769 1.00 97.94 75 ALA A N 1
ATOM 594 C CA . ALA A 1 75 ? 15.053 -4.141 -26.621 1.00 97.94 75 ALA A CA 1
ATOM 595 C C . ALA A 1 75 ? 15.016 -5.307 -25.618 1.00 97.94 75 ALA A C 1
ATOM 597 O O . ALA A 1 75 ? 14.078 -5.403 -24.828 1.00 97.94 75 ALA A O 1
ATOM 598 N N . GLU A 1 76 ? 16.024 -6.180 -25.633 1.00 97.75 76 GLU A N 1
ATOM 599 C CA . GLU A 1 76 ? 16.148 -7.286 -24.678 1.00 97.75 76 GLU A CA 1
ATOM 600 C C . GLU A 1 76 ? 16.365 -6.784 -23.246 1.00 97.75 76 GLU A C 1
ATOM 602 O O . GLU A 1 76 ? 15.687 -7.245 -22.329 1.00 97.75 76 GLU A O 1
ATOM 607 N N . GLU A 1 77 ? 17.249 -5.804 -23.057 1.00 97.75 77 GLU A N 1
ATOM 608 C CA . GLU A 1 77 ? 17.516 -5.189 -21.755 1.00 97.75 77 GLU A CA 1
ATOM 609 C C . GLU A 1 77 ? 16.289 -4.440 -21.229 1.00 97.75 77 GLU A C 1
ATOM 611 O O . GLU A 1 77 ? 15.899 -4.645 -20.082 1.00 97.75 77 GLU A O 1
ATOM 616 N N . ALA A 1 78 ? 15.610 -3.660 -22.076 1.00 98.06 78 ALA A N 1
ATOM 617 C CA . ALA A 1 78 ? 14.377 -2.981 -21.690 1.00 98.06 78 ALA A CA 1
ATOM 618 C C . ALA A 1 78 ? 13.290 -3.975 -21.254 1.00 98.06 78 ALA A C 1
ATOM 620 O O . ALA A 1 78 ? 12.640 -3.755 -20.235 1.00 98.06 78 ALA A O 1
ATOM 621 N N . ASN A 1 79 ? 13.103 -5.084 -21.980 1.00 97.38 79 ASN A N 1
ATOM 622 C CA . ASN A 1 79 ? 12.152 -6.124 -21.579 1.00 97.38 79 ASN A CA 1
ATOM 623 C C . ASN A 1 79 ? 12.534 -6.752 -20.233 1.00 97.38 79 ASN A C 1
ATOM 625 O O . ASN A 1 79 ? 11.676 -6.890 -19.367 1.00 97.38 79 ASN A O 1
ATOM 629 N N . ALA A 1 80 ? 13.816 -7.067 -20.028 1.00 98.12 80 ALA A N 1
ATOM 630 C CA . ALA A 1 80 ? 14.292 -7.620 -18.764 1.00 98.12 80 ALA A CA 1
ATOM 631 C C . ALA A 1 80 ? 14.104 -6.642 -17.589 1.00 98.12 80 ALA A C 1
ATOM 633 O O . ALA A 1 80 ? 13.744 -7.058 -16.487 1.00 98.12 80 ALA A O 1
ATOM 634 N N . GLU A 1 81 ? 14.316 -5.341 -17.807 1.00 97.75 81 GLU A N 1
ATOM 635 C CA . GLU A 1 81 ? 14.040 -4.313 -16.802 1.00 97.75 81 GLU A CA 1
ATOM 636 C C . GLU A 1 81 ? 12.543 -4.179 -16.508 1.00 97.75 81 GLU A C 1
ATOM 638 O O . GLU A 1 81 ? 12.168 -4.074 -15.339 1.00 97.75 81 GLU A O 1
ATOM 643 N N . PHE A 1 82 ? 11.679 -4.221 -17.528 1.00 97.81 82 PHE A N 1
ATOM 644 C CA . PHE A 1 82 ? 10.228 -4.190 -17.333 1.00 97.81 82 PHE A CA 1
ATOM 645 C C . PHE A 1 82 ? 9.727 -5.397 -16.545 1.00 97.81 82 PHE A C 1
ATOM 647 O O . PHE A 1 82 ? 8.958 -5.212 -15.600 1.00 97.81 82 PHE A O 1
ATOM 654 N N . ASP A 1 83 ? 10.189 -6.600 -16.887 1.00 98.12 83 ASP A N 1
ATOM 655 C CA . ASP A 1 83 ? 9.842 -7.825 -16.168 1.00 98.12 83 ASP A CA 1
ATOM 656 C C . ASP A 1 83 ? 10.293 -7.731 -14.706 1.00 98.12 83 ASP A C 1
ATOM 658 O O . ASP A 1 83 ? 9.502 -7.956 -13.792 1.00 98.12 83 ASP A O 1
ATOM 662 N N . LYS A 1 84 ? 11.528 -7.274 -14.463 1.00 98.12 84 LYS A N 1
ATOM 663 C CA . LYS A 1 84 ? 12.055 -7.072 -13.108 1.00 98.12 84 LYS A CA 1
ATOM 664 C C . LYS A 1 84 ? 11.234 -6.065 -12.298 1.00 98.12 84 LYS A C 1
ATOM 666 O O . LYS A 1 84 ? 10.937 -6.319 -11.135 1.00 98.12 84 LYS A O 1
ATOM 671 N N . ILE A 1 85 ? 10.871 -4.923 -12.887 1.00 98.06 85 ILE A N 1
ATOM 672 C CA . ILE A 1 85 ? 10.036 -3.911 -12.219 1.00 98.06 85 ILE A CA 1
ATOM 673 C C . ILE A 1 85 ? 8.651 -4.486 -11.905 1.00 98.06 85 ILE A C 1
ATOM 675 O O . ILE A 1 85 ? 8.116 -4.231 -10.826 1.00 98.06 85 ILE A O 1
ATOM 679 N N . GLY A 1 86 ? 8.075 -5.252 -12.835 1.00 97.75 86 GLY A N 1
ATOM 680 C CA . GLY A 1 86 ? 6.801 -5.936 -12.640 1.00 97.75 86 GLY A CA 1
ATOM 681 C C . GLY A 1 86 ? 6.851 -6.916 -11.470 1.00 97.75 86 GLY A C 1
ATOM 682 O O . GLY A 1 86 ? 6.009 -6.841 -10.575 1.00 97.75 86 GLY A O 1
ATOM 683 N N . ASP A 1 87 ? 7.871 -7.771 -11.437 1.00 97.50 87 ASP A N 1
ATOM 684 C CA . ASP A 1 87 ? 8.075 -8.761 -10.379 1.00 97.50 87 ASP A CA 1
ATOM 685 C C . ASP A 1 87 ? 8.322 -8.107 -9.012 1.00 97.50 87 ASP A C 1
ATOM 687 O O . ASP A 1 87 ? 7.712 -8.501 -8.015 1.00 97.50 87 ASP A O 1
ATOM 691 N N . ASP A 1 88 ? 9.165 -7.071 -8.948 1.00 97.94 88 ASP A N 1
ATOM 692 C CA . ASP A 1 88 ? 9.436 -6.334 -7.708 1.00 97.94 88 ASP A CA 1
ATOM 693 C C . ASP A 1 88 ? 8.171 -5.625 -7.186 1.00 97.94 88 ASP A C 1
ATOM 695 O O . ASP A 1 88 ? 7.909 -5.617 -5.978 1.00 97.94 88 ASP A O 1
ATOM 699 N N . ALA A 1 89 ? 7.352 -5.064 -8.083 1.00 98.06 89 ALA A N 1
ATOM 700 C CA . ALA A 1 89 ? 6.086 -4.433 -7.721 1.00 98.06 89 ALA A CA 1
ATOM 701 C C . ALA A 1 89 ? 5.061 -5.450 -7.195 1.00 98.06 89 ALA A C 1
ATOM 703 O O . ALA A 1 89 ? 4.413 -5.188 -6.179 1.00 98.06 89 ALA A O 1
ATOM 704 N N . LEU A 1 90 ? 4.933 -6.610 -7.848 1.00 97.19 90 LEU A N 1
ATOM 705 C CA . LEU A 1 90 ? 4.055 -7.692 -7.395 1.00 97.19 90 LEU A CA 1
ATOM 706 C C . LEU A 1 90 ? 4.497 -8.232 -6.036 1.00 97.19 90 LEU A C 1
ATOM 708 O O . LEU A 1 90 ? 3.681 -8.352 -5.127 1.00 97.19 90 LEU A O 1
ATOM 712 N N . LYS A 1 91 ? 5.798 -8.453 -5.850 1.00 98.00 91 LYS A N 1
ATOM 713 C CA . LYS A 1 91 ? 6.348 -8.894 -4.568 1.00 98.00 91 LYS A CA 1
ATOM 714 C C . LYS A 1 91 ? 6.077 -7.891 -3.445 1.00 98.00 91 LYS A C 1
ATOM 716 O O . LYS A 1 91 ? 5.701 -8.288 -2.344 1.00 98.00 91 LYS A O 1
ATOM 721 N N . GLY A 1 92 ? 6.257 -6.597 -3.712 1.00 97.12 92 GLY A N 1
ATOM 722 C CA . GLY A 1 92 ? 5.945 -5.543 -2.745 1.00 97.12 92 GLY A CA 1
ATOM 723 C C . GLY A 1 92 ? 4.453 -5.471 -2.405 1.00 97.12 92 GLY A C 1
ATOM 724 O O . GLY A 1 92 ? 4.097 -5.214 -1.253 1.00 97.12 92 GLY A O 1
ATOM 725 N N . LEU A 1 93 ? 3.581 -5.723 -3.386 1.00 97.56 93 LEU A N 1
ATOM 726 C CA . LEU A 1 93 ? 2.134 -5.791 -3.187 1.00 97.56 93 LEU A CA 1
ATOM 727 C C . LEU A 1 93 ? 1.734 -6.991 -2.320 1.00 97.56 93 LEU A C 1
ATOM 729 O O . LEU A 1 93 ? 0.967 -6.810 -1.373 1.00 97.56 93 LEU A O 1
ATOM 733 N N . ASP A 1 94 ? 2.265 -8.178 -2.607 1.00 97.75 94 ASP A N 1
ATOM 734 C CA . ASP A 1 94 ? 1.984 -9.395 -1.840 1.00 97.75 94 ASP A CA 1
ATOM 735 C C . ASP A 1 94 ? 2.452 -9.247 -0.386 1.00 97.75 94 ASP A C 1
ATOM 737 O O . ASP A 1 94 ? 1.683 -9.495 0.540 1.00 97.75 94 ASP A O 1
ATOM 741 N N . GLU A 1 95 ? 3.657 -8.713 -0.158 1.00 97.69 95 GLU A N 1
ATOM 742 C CA . GLU A 1 95 ? 4.162 -8.460 1.196 1.00 97.69 95 GLU A CA 1
ATOM 743 C C . GLU A 1 95 ? 3.296 -7.441 1.961 1.00 97.69 95 GLU A C 1
ATOM 745 O O . GLU A 1 95 ? 3.045 -7.589 3.161 1.00 97.69 95 GLU A O 1
ATOM 750 N N . ALA A 1 96 ? 2.813 -6.393 1.288 1.00 97.69 96 ALA A N 1
ATOM 751 C CA . ALA A 1 96 ? 1.890 -5.441 1.898 1.00 97.69 96 ALA A CA 1
ATOM 752 C C . ALA A 1 96 ? 0.536 -6.090 2.227 1.00 97.69 96 ALA A C 1
ATOM 754 O O . ALA A 1 96 ? -0.026 -5.824 3.293 1.00 97.69 96 ALA A O 1
ATOM 755 N N . SER A 1 97 ? 0.030 -6.946 1.338 1.00 96.88 97 SER A N 1
ATOM 756 C CA . SER A 1 97 ? -1.205 -7.704 1.538 1.00 96.88 97 SER A CA 1
ATOM 757 C C . SER A 1 97 ? -1.093 -8.635 2.745 1.00 96.88 97 SER A C 1
ATOM 759 O O . SER A 1 97 ? -1.959 -8.595 3.621 1.00 96.88 97 SER A O 1
ATOM 761 N N . ASP A 1 98 ? -0.001 -9.391 2.854 1.00 98.12 98 ASP A N 1
ATOM 762 C CA . ASP A 1 98 ? 0.252 -10.300 3.975 1.00 98.12 98 ASP A CA 1
ATOM 763 C C . ASP A 1 98 ? 0.284 -9.550 5.311 1.00 98.12 98 ASP A C 1
ATOM 765 O O . ASP A 1 98 ? -0.380 -9.950 6.268 1.00 98.12 98 ASP A O 1
ATOM 769 N N . ARG A 1 99 ? 0.962 -8.396 5.368 1.00 97.00 99 ARG A N 1
ATOM 770 C CA . ARG A 1 99 ? 0.992 -7.543 6.571 1.00 97.00 99 ARG A CA 1
ATOM 771 C C . ARG A 1 99 ? -0.393 -7.026 6.962 1.00 97.00 99 ARG A C 1
ATOM 773 O O . ARG A 1 99 ? -0.712 -6.940 8.149 1.00 97.00 99 ARG A O 1
ATOM 780 N N . ILE A 1 100 ? -1.215 -6.640 5.984 1.00 97.56 100 ILE A N 1
ATOM 781 C CA . ILE A 1 100 ? -2.591 -6.186 6.234 1.00 97.56 100 ILE A CA 1
ATOM 782 C C . ILE A 1 100 ? -3.435 -7.347 6.758 1.00 97.56 100 ILE A C 1
ATOM 784 O O . ILE A 1 100 ? -4.151 -7.178 7.746 1.00 97.56 100 ILE A O 1
ATOM 788 N N . LEU A 1 101 ? -3.335 -8.518 6.128 1.00 97.56 101 LEU A N 1
ATOM 789 C CA . LEU A 1 101 ? -4.080 -9.707 6.520 1.00 97.56 101 LEU A CA 1
ATOM 790 C C . LEU A 1 101 ? -3.703 -10.156 7.934 1.00 97.56 101 LEU A C 1
ATOM 792 O O . LEU A 1 101 ? -4.588 -10.421 8.747 1.00 97.56 101 LEU A O 1
ATOM 796 N N . GLU A 1 102 ? -2.413 -10.163 8.260 1.00 97.19 102 GLU A N 1
ATOM 797 C CA . GLU A 1 102 ? -1.918 -10.467 9.601 1.00 97.19 102 GLU A CA 1
ATOM 798 C C . GLU A 1 102 ? -2.448 -9.465 10.638 1.00 97.19 102 GLU A C 1
ATOM 800 O O . GLU A 1 102 ? -2.925 -9.864 11.703 1.00 97.19 102 GLU A O 1
ATOM 805 N N . ASN A 1 103 ? -2.454 -8.164 10.319 1.00 97.38 103 ASN A N 1
ATOM 806 C CA . ASN A 1 103 ? -2.997 -7.145 11.218 1.00 97.38 103 ASN A CA 1
ATOM 807 C C . ASN A 1 103 ? -4.501 -7.324 11.460 1.00 97.38 103 ASN A C 1
ATOM 809 O O . ASN A 1 103 ? -4.963 -7.214 12.597 1.00 97.38 103 ASN A O 1
ATOM 813 N N . ILE A 1 104 ? -5.264 -7.604 10.401 1.00 97.19 104 ILE A N 1
ATOM 814 C CA . ILE A 1 104 ? -6.703 -7.862 10.493 1.00 97.19 104 ILE A CA 1
ATOM 815 C C . ILE A 1 104 ? -6.954 -9.107 11.339 1.00 97.19 104 ILE A C 1
ATOM 817 O O . ILE A 1 104 ? -7.787 -9.054 12.240 1.00 97.19 104 ILE A O 1
ATOM 821 N N . ASN A 1 105 ? -6.214 -10.191 11.103 1.00 96.44 105 ASN A N 1
ATOM 822 C CA . ASN A 1 105 ? -6.375 -11.436 11.847 1.00 96.44 105 ASN A CA 1
ATOM 823 C C . ASN A 1 105 ? -6.035 -11.256 13.334 1.00 96.44 105 ASN A C 1
ATOM 825 O O . ASN A 1 105 ? -6.792 -11.687 14.198 1.00 96.44 105 ASN A O 1
ATOM 829 N N . SER A 1 106 ? -4.959 -10.528 13.646 1.00 96.38 106 SER A N 1
ATOM 830 C CA . SER A 1 106 ? -4.596 -10.185 15.026 1.00 96.38 106 SER A CA 1
ATOM 831 C C . SER A 1 106 ? -5.691 -9.372 15.730 1.00 96.38 106 SER A C 1
ATOM 833 O O . SER A 1 106 ? -6.061 -9.675 16.865 1.00 96.38 106 SER A O 1
ATOM 835 N N . ARG A 1 107 ? -6.266 -8.368 15.053 1.00 96.31 107 ARG A N 1
ATOM 836 C CA . ARG A 1 107 ? -7.384 -7.579 15.601 1.00 96.31 107 ARG A CA 1
ATOM 837 C C . ARG A 1 107 ? -8.659 -8.400 15.751 1.00 96.31 107 ARG A C 1
ATOM 839 O O . ARG A 1 107 ? -9.386 -8.200 16.718 1.00 96.31 107 ARG A O 1
ATOM 846 N N . MET A 1 108 ? -8.938 -9.288 14.802 1.00 96.94 108 MET A N 1
ATOM 847 C CA . MET A 1 108 ? -10.099 -10.171 14.838 1.00 96.94 108 MET A CA 1
ATOM 848 C C . MET A 1 108 ? -10.003 -11.151 16.005 1.00 96.94 108 MET A C 1
ATOM 850 O O . MET A 1 108 ? -10.973 -11.298 16.738 1.00 96.94 108 MET A O 1
ATOM 854 N N . GLN A 1 109 ? -8.827 -11.733 16.238 1.00 96.44 109 GLN A N 1
ATOM 855 C CA . GLN A 1 109 ? -8.586 -12.606 17.382 1.00 96.44 109 GLN A CA 1
ATOM 856 C C . GLN A 1 109 ? -8.746 -11.858 18.713 1.00 96.44 109 GLN A C 1
ATOM 858 O O . GLN A 1 109 ? -9.435 -12.338 19.607 1.00 96.44 109 GLN A O 1
ATOM 863 N N . ALA A 1 110 ? -8.175 -10.655 18.836 1.00 95.38 110 ALA A N 1
ATOM 864 C CA . ALA A 1 110 ? -8.348 -9.832 20.035 1.00 95.38 110 ALA A CA 1
ATOM 865 C C . ALA A 1 110 ? -9.820 -9.440 20.264 1.00 95.38 110 ALA A C 1
ATOM 867 O O . ALA A 1 110 ? -10.282 -9.352 21.401 1.00 95.38 110 ALA A O 1
ATOM 868 N N . PHE A 1 111 ? -10.570 -9.209 19.185 1.00 96.56 111 PHE A N 1
ATOM 869 C CA . PHE A 1 111 ? -12.003 -8.951 19.257 1.00 96.56 111 PHE A CA 1
ATOM 870 C C . PHE A 1 111 ? -12.789 -10.192 19.691 1.00 96.56 111 PHE A C 1
ATOM 872 O O . PHE A 1 111 ? -13.693 -10.066 20.510 1.00 96.56 111 PHE A O 1
ATOM 879 N N . GLU A 1 112 ? -12.447 -11.375 19.182 1.00 94.94 112 GLU A N 1
ATOM 880 C CA . GLU A 1 112 ? -13.074 -12.640 19.570 1.00 94.94 112 GLU A CA 1
ATOM 881 C C . GLU A 1 112 ? -12.836 -12.948 21.054 1.00 94.94 112 GLU A C 1
ATOM 883 O O . GLU A 1 112 ? -13.794 -13.181 21.791 1.00 94.94 112 GLU A O 1
ATOM 888 N N . GLU A 1 113 ? -11.594 -12.809 21.528 1.00 95.00 113 GLU A N 1
ATOM 889 C CA . GLU A 1 113 ? -11.241 -12.960 22.945 1.00 95.00 113 GLU A CA 1
ATOM 890 C C . GLU A 1 113 ? -11.970 -11.927 23.827 1.00 95.00 113 GLU A C 1
ATOM 892 O O . GLU A 1 113 ? -12.502 -12.247 24.897 1.00 95.00 113 GLU A O 1
ATOM 897 N N . SER A 1 114 ? -12.067 -10.676 23.364 1.00 94.12 114 SER A N 1
ATOM 898 C CA . SER A 1 114 ? -12.813 -9.630 24.067 1.00 94.12 114 SER A CA 1
ATOM 899 C C . SER A 1 114 ? -14.322 -9.894 24.083 1.00 94.12 114 SER A C 1
ATOM 901 O O . SER A 1 114 ? -14.986 -9.555 25.060 1.00 94.12 114 SER A O 1
ATOM 903 N N . ALA A 1 115 ? -14.887 -10.462 23.020 1.00 94.81 115 ALA A N 1
ATOM 904 C CA . ALA A 1 115 ? -16.310 -10.767 22.943 1.00 94.81 115 ALA A CA 1
ATOM 905 C C . ALA A 1 115 ? -16.672 -11.949 23.851 1.00 94.81 115 ALA A C 1
ATOM 907 O O . ALA A 1 115 ? -17.701 -11.909 24.530 1.00 94.81 115 ALA A O 1
ATOM 908 N N . GLU A 1 116 ? -15.818 -12.973 23.899 1.00 94.56 116 GLU A N 1
ATOM 909 C CA . GLU A 1 116 ? -15.995 -14.130 24.774 1.00 94.56 116 GLU A CA 1
ATOM 910 C C . GLU A 1 116 ? -15.878 -13.740 26.252 1.00 94.56 116 GLU A C 1
ATOM 912 O O . GLU A 1 116 ? -16.773 -14.053 27.041 1.00 94.56 116 GLU A O 1
ATOM 917 N N . SER A 1 117 ? -14.846 -12.976 26.625 1.00 92.75 117 SER A N 1
ATOM 918 C CA . SER A 1 117 ? -14.711 -12.453 27.994 1.00 92.75 117 SER A CA 1
ATOM 919 C C . SER A 1 117 ? -15.887 -11.556 28.393 1.00 92.75 117 SER A C 1
ATOM 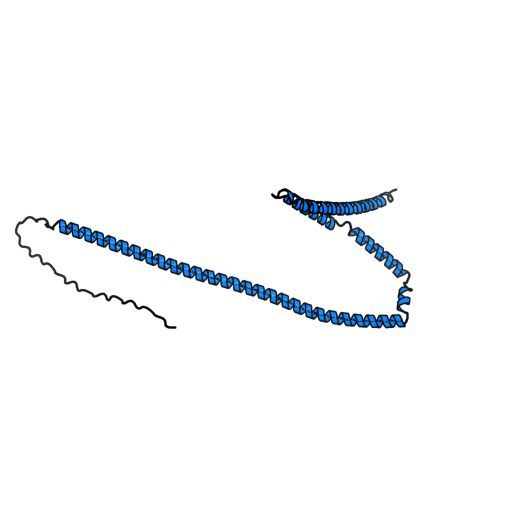921 O O . SER A 1 117 ? -16.465 -11.742 29.463 1.00 92.75 117 SER A O 1
ATOM 923 N N . ASN A 1 118 ? -16.325 -10.656 27.509 1.00 94.88 118 ASN A N 1
ATOM 924 C CA . ASN A 1 118 ? -17.469 -9.786 27.777 1.00 94.88 118 ASN A CA 1
ATOM 925 C C . ASN A 1 118 ? -18.776 -10.573 27.976 1.00 94.88 118 ASN A C 1
ATOM 927 O O . ASN A 1 118 ? -19.585 -10.212 28.826 1.00 94.88 118 ASN A O 1
ATOM 931 N N . LYS A 1 119 ? -18.986 -11.673 27.242 1.00 95.69 119 LYS A N 1
ATOM 932 C CA . LYS A 1 119 ? -20.143 -12.555 27.457 1.00 95.69 119 LYS A CA 1
ATOM 933 C C . LYS A 1 119 ? -20.122 -13.180 28.856 1.00 95.69 119 LYS A C 1
ATOM 935 O O . LYS A 1 119 ? -21.149 -13.180 29.530 1.00 95.69 119 LYS A O 1
ATOM 940 N N . VAL A 1 120 ? -18.965 -13.676 29.293 1.00 95.00 120 VAL A N 1
ATOM 941 C CA . VAL A 1 120 ? -18.792 -14.255 30.635 1.00 95.00 120 VAL A CA 1
ATOM 942 C C . VAL A 1 120 ? -19.033 -13.208 31.725 1.00 95.00 120 VAL A C 1
ATOM 944 O O . VAL A 1 120 ? -19.650 -13.503 32.748 1.00 95.00 120 VAL A O 1
ATOM 947 N N . ASP A 1 121 ? -18.569 -11.978 31.523 1.00 93.00 121 ASP A N 1
ATOM 948 C CA . ASP A 1 121 ? -18.761 -10.901 32.495 1.00 93.00 121 ASP A CA 1
ATOM 949 C C . ASP A 1 121 ? -20.216 -10.417 32.558 1.00 93.00 121 ASP A C 1
ATOM 951 O O . ASP A 1 121 ? -20.704 -10.104 33.645 1.00 93.00 121 ASP A O 1
ATOM 955 N N . ILE A 1 122 ? -20.942 -10.421 31.434 1.00 95.25 122 ILE A N 1
ATOM 956 C CA . ILE A 1 122 ? -22.391 -10.170 31.414 1.00 95.25 122 ILE A CA 1
ATOM 957 C C . ILE A 1 122 ? -23.130 -11.241 32.221 1.00 95.25 122 ILE A C 1
ATOM 959 O O . ILE A 1 122 ? -23.925 -10.887 33.085 1.00 95.25 122 ILE A O 1
ATOM 963 N N . GLU A 1 123 ? -22.829 -12.525 32.015 1.00 94.06 123 GLU A N 1
ATOM 964 C CA . GLU A 1 123 ? -23.474 -13.625 32.748 1.00 94.06 123 GLU A CA 1
ATOM 965 C C . GLU A 1 123 ? -23.234 -13.526 34.266 1.00 94.06 123 GLU A C 1
ATOM 967 O O . GLU A 1 123 ? -24.157 -13.672 35.069 1.00 94.06 123 GLU A O 1
ATOM 972 N N . LYS A 1 124 ? -22.004 -13.194 34.682 1.00 95.06 124 LYS A N 1
ATOM 973 C CA . LYS A 1 124 ? -21.690 -12.950 36.100 1.00 95.06 124 LYS A CA 1
ATOM 974 C C . LYS A 1 124 ? -22.442 -11.746 36.660 1.00 95.06 124 LYS A C 1
ATOM 976 O O . LYS A 1 124 ? -22.941 -11.815 37.783 1.00 95.06 124 LYS A O 1
ATOM 981 N N . ASN A 1 125 ? -22.502 -10.649 35.904 1.00 94.50 125 ASN A N 1
ATOM 982 C CA . ASN A 1 125 ? -23.223 -9.450 36.318 1.00 94.50 125 ASN A CA 1
ATOM 983 C C . ASN A 1 125 ? -24.722 -9.725 36.448 1.00 94.50 125 ASN A C 1
ATOM 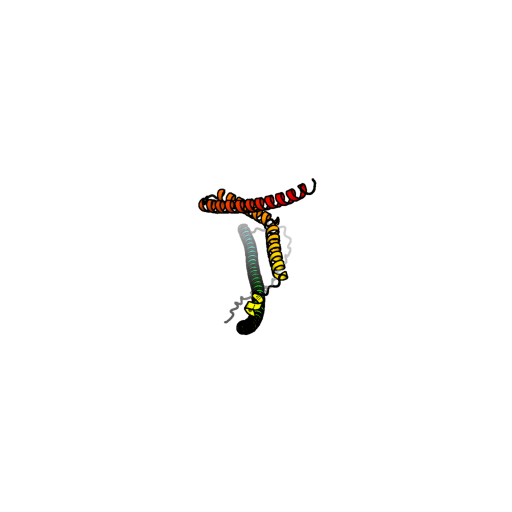985 O O . ASN A 1 125 ? -25.320 -9.272 37.417 1.00 94.50 125 ASN A O 1
ATOM 989 N N . GLU A 1 126 ? -25.316 -10.493 35.532 1.00 95.56 126 GLU A N 1
ATOM 990 C CA . GLU A 1 126 ? -26.716 -10.917 35.614 1.00 95.56 126 GLU A CA 1
ATOM 991 C C . GLU A 1 126 ? -26.976 -11.748 36.874 1.00 95.56 126 GLU A C 1
ATOM 993 O O . GLU A 1 126 ? -27.915 -11.447 37.611 1.00 95.56 126 GLU A O 1
ATOM 998 N N . ASN A 1 127 ? -26.116 -12.723 37.192 1.00 95.94 127 ASN A N 1
ATOM 999 C CA . ASN A 1 127 ? -26.264 -13.507 38.421 1.00 95.94 127 ASN A CA 1
ATOM 1000 C C . ASN A 1 127 ? -26.129 -12.643 39.689 1.00 95.94 127 ASN A C 1
ATOM 1002 O O . ASN A 1 127 ? -26.926 -12.769 40.614 1.00 95.94 127 ASN A O 1
ATOM 1006 N N . MET A 1 128 ? -25.165 -11.716 39.720 1.00 93.88 128 MET A N 1
ATOM 1007 C CA . MET A 1 128 ? -25.013 -10.774 40.835 1.00 93.88 128 MET A CA 1
ATOM 1008 C C . MET A 1 128 ? -26.244 -9.866 40.994 1.00 93.88 128 MET A C 1
ATOM 1010 O O . MET A 1 128 ? -26.630 -9.537 42.114 1.00 93.88 128 MET A O 1
ATOM 1014 N N . LEU A 1 129 ? -26.871 -9.465 39.885 1.00 96.00 129 LEU A N 1
ATOM 1015 C CA . LEU A 1 129 ? -28.077 -8.636 39.891 1.00 96.00 129 LEU A CA 1
ATOM 1016 C C . LEU A 1 129 ? -29.280 -9.414 40.438 1.00 96.00 129 LEU A C 1
ATOM 1018 O O . LEU A 1 129 ? -30.033 -8.869 41.241 1.00 96.00 129 LEU A O 1
ATOM 1022 N N . LEU A 1 130 ? -29.410 -10.694 40.075 1.00 94.81 130 LEU A N 1
ATOM 1023 C CA . LEU A 1 130 ? -30.430 -11.589 40.629 1.00 94.81 130 LEU A CA 1
ATOM 1024 C C . LEU A 1 130 ? -30.252 -11.796 42.139 1.00 94.81 130 LEU A C 1
ATOM 1026 O O . LEU A 1 130 ? -31.223 -11.704 42.889 1.00 94.81 130 LEU A O 1
ATOM 1030 N N . GLU A 1 131 ? -29.022 -12.026 42.605 1.00 94.31 131 GLU A N 1
ATOM 1031 C CA . GLU A 1 131 ? -28.724 -12.143 44.041 1.00 94.31 131 GLU A CA 1
ATOM 1032 C C . GLU A 1 131 ? -29.038 -10.844 44.797 1.00 94.31 131 GLU A C 1
ATOM 1034 O O . GLU A 1 131 ? -29.615 -10.875 45.886 1.00 94.31 131 GLU A O 1
ATOM 1039 N N . PHE A 1 132 ? -28.702 -9.692 44.209 1.00 93.94 132 PHE A N 1
ATOM 1040 C CA . PHE A 1 132 ? -29.027 -8.387 44.776 1.00 93.94 132 PHE A CA 1
ATOM 1041 C C . PHE A 1 132 ? -30.542 -8.153 44.852 1.00 93.94 132 PHE A C 1
ATOM 1043 O O . PHE A 1 132 ? -31.035 -7.654 45.863 1.00 93.94 132 PHE A O 1
ATOM 1050 N N . GLU A 1 133 ? -31.296 -8.523 43.815 1.00 91.62 133 GLU A N 1
ATOM 1051 C CA . GLU A 1 133 ? -32.755 -8.388 43.793 1.00 91.62 133 GLU A CA 1
ATOM 1052 C C . GLU A 1 133 ? -33.425 -9.270 44.859 1.00 91.62 133 GLU A C 1
ATOM 1054 O O . GLU A 1 133 ? -34.267 -8.775 45.613 1.00 91.62 133 GLU A O 1
ATOM 1059 N N . ASP A 1 134 ? -32.988 -10.525 45.005 1.00 92.50 134 ASP A N 1
ATOM 1060 C CA . ASP A 1 134 ? -33.466 -11.436 46.055 1.00 92.50 134 ASP A CA 1
ATOM 1061 C C . ASP A 1 134 ? -33.143 -10.899 47.463 1.00 92.50 134 ASP A C 1
ATOM 1063 O O . ASP A 1 134 ? -33.982 -10.935 48.369 1.00 92.50 134 ASP A O 1
ATOM 1067 N N . GLN A 1 135 ? -31.952 -10.321 47.651 1.00 88.44 135 GLN A N 1
ATOM 1068 C CA . GLN A 1 135 ? -31.580 -9.682 48.913 1.00 88.44 135 GLN A CA 1
ATOM 1069 C C . GLN A 1 135 ? -32.458 -8.462 49.223 1.00 88.44 135 GLN A C 1
ATOM 1071 O O . GLN A 1 135 ? -32.928 -8.317 50.352 1.00 88.44 135 GLN A O 1
ATOM 1076 N N . ILE A 1 136 ? -32.736 -7.606 48.236 1.00 86.19 136 ILE A N 1
ATOM 1077 C CA . ILE A 1 136 ? -33.616 -6.443 48.406 1.00 86.19 136 ILE A CA 1
ATOM 1078 C C . ILE A 1 136 ? -35.055 -6.870 48.703 1.00 86.19 136 ILE A C 1
ATOM 1080 O O . ILE A 1 136 ? -35.718 -6.246 49.535 1.00 86.19 136 ILE A O 1
ATOM 1084 N N . GLU A 1 137 ? -35.557 -7.921 48.055 1.00 86.44 137 GLU A N 1
ATOM 1085 C CA . GLU A 1 137 ? -36.896 -8.436 48.329 1.00 86.44 137 GLU A CA 1
ATOM 1086 C C . GLU A 1 137 ? -37.015 -8.970 49.763 1.00 86.44 137 GLU A C 1
ATOM 1088 O O . GLU A 1 137 ? -37.979 -8.632 50.464 1.00 86.44 137 GLU A O 1
ATOM 1093 N N . LYS A 1 138 ? -36.006 -9.712 50.239 1.00 85.25 138 LYS A N 1
ATOM 1094 C CA . LYS A 1 138 ? -35.904 -10.149 51.641 1.00 85.25 138 LYS A CA 1
ATOM 1095 C C . LYS A 1 138 ? -35.823 -8.960 52.600 1.00 85.25 138 LYS A C 1
ATOM 1097 O O . LYS A 1 138 ? -36.657 -8.852 53.499 1.00 85.25 138 LYS A O 1
ATOM 1102 N N . ASP A 1 139 ? -34.925 -8.007 52.364 1.00 83.19 139 ASP A N 1
ATOM 1103 C CA . ASP A 1 139 ? -34.743 -6.819 53.211 1.00 83.19 139 ASP A CA 1
ATOM 1104 C C . ASP A 1 139 ? -35.989 -5.918 53.261 1.00 83.19 139 ASP A C 1
ATOM 1106 O O . ASP A 1 139 ? -36.268 -5.276 54.286 1.00 83.19 139 ASP A O 1
ATOM 1110 N N . ARG A 1 140 ? -36.753 -5.854 52.161 1.00 80.12 140 ARG A N 1
ATOM 1111 C CA . ARG A 1 140 ? -38.042 -5.155 52.083 1.00 80.12 140 ARG A CA 1
ATOM 1112 C C . ARG A 1 140 ? -39.102 -5.876 52.910 1.00 80.12 140 ARG A C 1
ATOM 1114 O O . ARG A 1 140 ? -39.801 -5.214 53.677 1.00 80.12 140 ARG A O 1
ATOM 1121 N N . ASN A 1 141 ? -39.208 -7.198 52.776 1.00 77.19 141 ASN A N 1
ATOM 1122 C CA . ASN A 1 141 ? -40.157 -8.013 53.539 1.00 77.19 141 ASN A CA 1
ATOM 1123 C C . ASN A 1 141 ? -39.840 -8.012 55.044 1.00 77.19 141 ASN A C 1
ATOM 1125 O O . ASN A 1 141 ? -40.755 -8.035 55.865 1.00 77.19 141 ASN A O 1
ATOM 1129 N N . GLU A 1 142 ? -38.566 -7.901 55.418 1.00 75.44 142 GLU A N 1
ATOM 1130 C CA . GLU A 1 142 ? -38.118 -7.821 56.813 1.00 75.44 142 GLU A CA 1
ATOM 1131 C C . GLU A 1 142 ? -38.129 -6.385 57.382 1.00 75.44 142 GLU A C 1
ATOM 1133 O O . GLU A 1 142 ? -37.861 -6.167 58.568 1.00 75.44 142 GLU A O 1
ATOM 1138 N N . GLY A 1 143 ? -38.443 -5.372 56.562 1.00 69.94 143 GLY A N 1
ATOM 1139 C CA . GLY A 1 143 ? -38.423 -3.960 56.965 1.00 69.94 143 GLY A CA 1
ATOM 1140 C C . GLY A 1 143 ? -37.032 -3.446 57.378 1.00 69.94 143 GLY A C 1
ATOM 1141 O O . GLY A 1 143 ? -36.918 -2.380 57.995 1.00 69.94 143 GLY A O 1
ATOM 1142 N N . LEU A 1 144 ? -35.970 -4.191 57.053 1.00 65.75 144 LEU A N 1
ATOM 1143 C CA . LEU A 1 144 ? -34.577 -3.892 57.393 1.00 65.75 144 LEU A CA 1
ATOM 1144 C C . LEU A 1 144 ? -33.984 -2.789 56.515 1.00 65.75 144 LEU A C 1
ATOM 1146 O O . LEU A 1 144 ? -33.176 -1.994 57.003 1.00 65.75 144 LEU A O 1
ATOM 1150 N N . PHE A 1 145 ? -34.464 -2.662 55.274 1.00 65.88 145 PHE A N 1
ATOM 1151 C CA . PHE A 1 145 ? -34.047 -1.618 54.333 1.00 65.88 145 PHE A CA 1
ATOM 1152 C C . PHE A 1 145 ? -34.153 -0.207 54.942 1.00 65.88 145 PHE A C 1
ATOM 1154 O O . PHE A 1 145 ? -33.219 0.595 54.905 1.00 65.88 145 PHE A O 1
ATOM 1161 N N . PHE A 1 146 ? -35.276 0.088 55.606 1.00 68.25 146 PHE A N 1
ATOM 1162 C CA . PHE A 1 146 ? -35.490 1.383 56.255 1.00 68.25 146 PHE A CA 1
ATOM 1163 C C . PHE A 1 146 ? -34.835 1.489 57.634 1.00 68.25 146 PHE A C 1
ATOM 1165 O O . PHE A 1 146 ? -34.541 2.603 58.071 1.00 68.25 146 PHE A O 1
ATOM 1172 N N . LYS A 1 147 ? -34.575 0.367 58.323 1.00 63.56 147 LYS A N 1
ATOM 1173 C CA . LYS A 1 147 ? -33.815 0.378 59.581 1.00 63.56 147 LYS A CA 1
ATOM 1174 C C . LYS A 1 147 ? -32.387 0.846 59.333 1.00 63.56 147 LYS A C 1
ATOM 1176 O O . LYS A 1 147 ? -32.004 1.811 59.979 1.00 63.56 147 LYS A O 1
ATOM 1181 N N . ASN A 1 148 ? -31.680 0.288 58.346 1.00 63.97 148 ASN A N 1
ATOM 1182 C CA . ASN A 1 148 ? -30.312 0.703 58.006 1.00 63.97 148 ASN A CA 1
ATOM 1183 C C . ASN A 1 148 ? -30.221 2.172 57.549 1.00 63.97 148 ASN A C 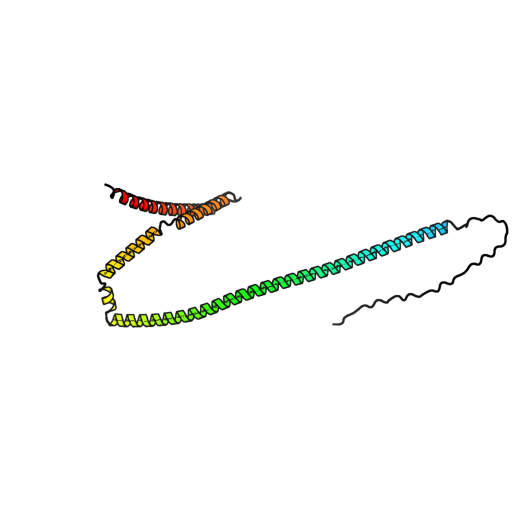1
ATOM 1185 O O . ASN A 1 148 ? -29.290 2.881 57.924 1.00 63.97 148 ASN A O 1
ATOM 1189 N N . LEU A 1 149 ? -31.223 2.684 56.822 1.00 61.78 149 LEU A N 1
ATOM 1190 C CA . LEU A 1 149 ? -31.271 4.105 56.439 1.00 61.78 149 LEU A CA 1
ATOM 1191 C C . LEU A 1 149 ? -31.540 5.046 57.628 1.00 61.78 149 LEU A C 1
ATOM 1193 O O . LEU A 1 149 ? -31.052 6.179 57.656 1.00 61.78 149 LEU A O 1
ATOM 1197 N N . ARG A 1 150 ? -32.323 4.600 58.620 1.00 57.09 150 ARG A N 1
ATOM 1198 C CA . ARG A 1 150 ? -32.694 5.399 59.801 1.00 57.09 150 ARG A CA 1
ATOM 1199 C C . ARG A 1 150 ? -31.685 5.265 60.947 1.00 57.09 150 ARG A C 1
ATOM 1201 O O . ARG A 1 150 ? -31.586 6.181 61.760 1.00 57.09 150 ARG A O 1
ATOM 1208 N N . SER A 1 151 ? -30.912 4.178 60.987 1.00 55.41 151 SER A N 1
ATOM 1209 C CA . SER A 1 151 ? -29.912 3.851 62.010 1.00 55.41 151 SER A CA 1
ATOM 1210 C C . SER A 1 151 ? -28.480 4.213 61.612 1.00 55.41 151 SER A C 1
ATOM 1212 O O . SER A 1 151 ? -27.543 3.540 62.034 1.00 55.41 151 SER A O 1
ATOM 1214 N N . ARG A 1 152 ? -28.277 5.283 60.830 1.00 55.72 152 ARG A N 1
ATOM 1215 C CA . ARG A 1 152 ? -26.934 5.855 60.651 1.00 55.72 152 ARG A CA 1
ATOM 1216 C C . ARG A 1 152 ? -26.384 6.266 62.019 1.00 55.72 152 ARG A C 1
ATOM 1218 O O . ARG A 1 152 ? -26.857 7.247 62.604 1.00 55.72 152 ARG A O 1
ATOM 1225 N N . THR A 1 153 ? -25.407 5.518 62.523 1.00 58.62 153 THR A N 1
ATOM 1226 C CA . THR A 1 153 ? -24.645 5.859 63.726 1.00 58.62 153 THR A CA 1
ATOM 1227 C C . THR A 1 153 ? -24.004 7.243 63.547 1.00 58.62 153 THR A C 1
ATOM 1229 O O . THR A 1 153 ? -23.662 7.634 62.424 1.00 58.62 153 THR A O 1
ATOM 1232 N N . PRO A 1 154 ? -23.870 8.044 64.622 1.00 55.72 154 PRO A N 1
ATOM 1233 C CA . PRO A 1 154 ? -23.368 9.419 64.534 1.00 55.72 154 PRO A CA 1
ATOM 1234 C C . PRO A 1 154 ? -21.990 9.525 63.855 1.00 55.72 154 PRO A C 1
ATOM 1236 O O . PRO A 1 154 ? -21.704 10.545 63.231 1.00 55.72 154 PRO A O 1
ATOM 1239 N N . GLU A 1 155 ? -21.191 8.457 63.874 1.00 57.06 155 GLU A N 1
ATOM 1240 C CA . GLU A 1 155 ? -19.890 8.367 63.204 1.00 57.06 155 GLU A CA 1
ATOM 1241 C C . GLU A 1 155 ? -19.969 8.432 61.667 1.00 57.06 155 GLU A C 1
ATOM 1243 O O . GLU A 1 155 ? -19.144 9.097 61.046 1.00 57.06 155 GLU A O 1
ATOM 1248 N N . GLU A 1 156 ? -20.978 7.831 61.024 1.00 57.88 156 GLU A N 1
ATOM 1249 C CA . GLU A 1 156 ? -21.113 7.861 59.555 1.00 57.88 156 GLU A CA 1
ATOM 1250 C C . GLU A 1 156 ? -21.615 9.206 59.023 1.00 57.88 156 GLU A C 1
ATOM 1252 O O . GLU A 1 156 ? -21.292 9.598 57.903 1.00 57.88 156 GLU A O 1
ATOM 1257 N N . LYS A 1 157 ? -22.380 9.960 59.823 1.00 58.06 157 LYS A N 1
ATOM 1258 C CA . LYS A 1 157 ? -22.771 11.333 59.460 1.00 58.06 157 LYS A CA 1
ATOM 1259 C C . LYS A 1 157 ? -21.581 12.289 59.514 1.00 58.06 157 LYS A C 1
ATOM 1261 O O . LYS A 1 157 ? -21.536 13.230 58.722 1.00 58.06 157 LYS A O 1
ATOM 1266 N N . VAL A 1 158 ? -20.640 12.059 60.432 1.00 60.19 158 VAL A N 1
ATOM 1267 C CA . VAL A 1 158 ? -19.388 12.824 60.520 1.00 60.19 158 VAL A CA 1
ATOM 1268 C C . VAL A 1 158 ? -18.459 12.437 59.368 1.00 60.19 158 VAL A C 1
ATOM 1270 O O . VAL A 1 158 ? -18.027 13.331 58.646 1.00 60.19 158 VAL A O 1
ATOM 1273 N N . LYS A 1 159 ? -18.277 11.136 59.092 1.00 60.00 159 LYS A N 1
ATOM 1274 C CA . LYS A 1 159 ? -17.494 10.645 57.940 1.00 60.00 159 LYS A CA 1
ATOM 1275 C C . LYS A 1 159 ? -18.062 11.103 56.595 1.00 60.00 159 LYS A C 1
ATOM 1277 O O . LYS A 1 159 ? -17.314 11.588 55.762 1.00 60.00 159 LYS A O 1
ATOM 1282 N N . GLY A 1 160 ? -19.381 11.067 56.402 1.00 60.66 160 GLY A N 1
ATOM 1283 C CA . GLY A 1 160 ? -20.009 11.557 55.169 1.00 60.66 160 GLY A CA 1
ATOM 1284 C C . GLY A 1 160 ? -19.835 13.066 54.962 1.00 60.66 160 GLY A C 1
ATOM 1285 O O . GLY A 1 160 ? -19.598 13.517 53.843 1.00 60.66 160 GLY A O 1
ATOM 1286 N N . LYS A 1 161 ? -19.885 13.869 56.036 1.00 63.88 161 LYS A N 1
ATOM 1287 C CA . LYS A 1 161 ? -19.560 15.303 55.959 1.00 63.88 161 LYS A CA 1
ATOM 1288 C C . LYS A 1 161 ? -18.076 15.529 55.661 1.00 63.88 161 LYS A C 1
ATOM 1290 O O . LYS A 1 161 ? -17.755 16.390 54.847 1.00 63.88 161 LYS A O 1
ATOM 1295 N N . GLU A 1 162 ? -17.193 14.734 56.254 1.00 64.06 162 GLU A N 1
ATOM 1296 C CA . GLU A 1 162 ? -15.752 14.768 56.000 1.00 64.06 162 GLU A CA 1
ATOM 1297 C C . GLU A 1 162 ? -15.410 14.363 54.557 1.00 64.06 162 GLU A C 1
ATOM 1299 O O . GLU A 1 162 ? -14.597 15.014 53.913 1.00 64.06 162 GLU A O 1
ATOM 1304 N N . GLU A 1 163 ? -16.079 13.356 53.997 1.00 62.50 163 GLU A N 1
ATOM 1305 C CA . GLU A 1 163 ? -15.921 12.942 52.601 1.00 62.50 163 GLU A CA 1
ATOM 1306 C C . GLU A 1 163 ? -16.444 14.005 51.633 1.00 62.50 163 GLU A C 1
ATOM 1308 O O . GLU A 1 163 ? -15.764 14.332 50.664 1.00 62.50 163 GLU A O 1
ATOM 1313 N N . THR A 1 164 ? -17.587 14.641 51.918 1.00 66.75 164 THR A N 1
ATOM 1314 C CA . THR A 1 164 ? -18.048 15.781 51.102 1.00 66.75 164 THR A CA 1
ATOM 1315 C C . THR A 1 164 ? -17.108 16.987 51.194 1.00 66.75 164 THR A C 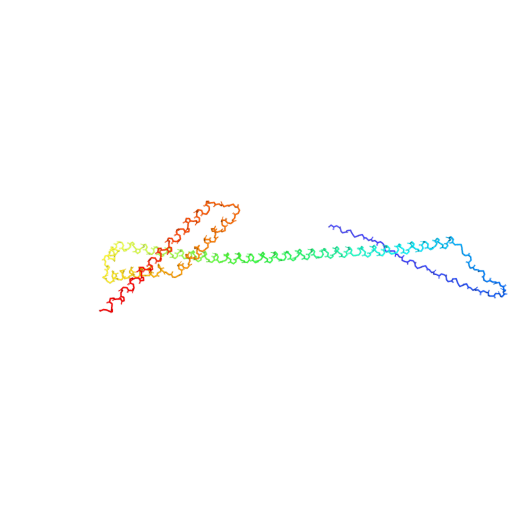1
ATOM 1317 O O . THR A 1 164 ? -16.921 17.691 50.199 1.00 66.75 164 THR A O 1
ATOM 1320 N N . ALA A 1 165 ? -16.464 17.206 52.345 1.00 69.69 165 ALA A N 1
ATOM 1321 C CA . ALA A 1 165 ? -15.436 18.230 52.509 1.00 69.69 165 ALA A CA 1
ATOM 1322 C C . ALA A 1 165 ? -14.154 17.872 51.737 1.00 69.69 165 ALA A C 1
ATOM 1324 O O . ALA A 1 165 ? -13.650 18.716 51.000 1.00 69.69 165 ALA A O 1
ATOM 1325 N N . LYS A 1 166 ? -13.698 16.613 51.790 1.00 72.62 166 LYS A N 1
ATOM 1326 C CA . LYS A 1 166 ? -12.563 16.104 50.999 1.00 72.62 166 LYS A CA 1
ATOM 1327 C C . LYS A 1 166 ? -12.828 16.201 49.501 1.00 72.62 166 LYS A C 1
ATOM 1329 O O . LYS A 1 166 ? -11.959 16.647 48.764 1.00 72.62 166 LYS A O 1
ATOM 1334 N N . ILE A 1 167 ? -14.030 15.868 49.030 1.00 72.44 167 ILE A N 1
ATOM 1335 C CA . ILE A 1 167 ? -14.400 16.016 47.613 1.00 72.44 167 ILE A CA 1
ATOM 1336 C C . ILE A 1 167 ? -14.401 17.496 47.211 1.00 72.44 167 ILE A C 1
ATOM 1338 O O . ILE A 1 167 ? -13.908 17.842 46.135 1.00 72.44 167 ILE A O 1
ATOM 1342 N N . LYS A 1 168 ? -14.889 18.395 48.074 1.00 71.50 168 LYS A N 1
ATOM 1343 C CA . LYS A 1 168 ? -14.851 19.845 47.836 1.00 71.50 168 LYS A CA 1
ATOM 1344 C C . LYS A 1 168 ? -13.416 20.383 47.796 1.00 71.50 168 LYS A C 1
ATOM 1346 O O . LYS A 1 168 ? -13.105 21.197 46.927 1.00 71.50 168 LYS A O 1
ATOM 1351 N N . GLU A 1 169 ? -12.534 19.909 48.672 1.00 67.31 169 GLU A N 1
ATOM 1352 C CA . GLU A 1 169 ? -11.109 20.259 48.669 1.00 67.31 169 GLU A CA 1
ATOM 1353 C C . GLU A 1 169 ? -10.376 19.704 47.448 1.00 67.31 169 GLU A C 1
ATOM 1355 O O . GLU A 1 169 ? -9.673 20.455 46.776 1.00 67.31 169 GLU A O 1
ATOM 1360 N N . LEU A 1 170 ? -10.594 18.437 47.087 1.00 60.22 170 LEU A N 1
ATOM 1361 C CA . LEU A 1 170 ? -10.026 17.835 45.878 1.00 60.22 170 LEU A CA 1
ATOM 1362 C C . LEU A 1 170 ? -10.505 18.563 44.619 1.00 60.22 170 LEU A C 1
ATOM 1364 O O . LEU A 1 170 ? -9.712 18.828 43.716 1.00 60.22 170 LEU A O 1
ATOM 1368 N N . THR A 1 171 ? -11.774 18.971 44.580 1.00 62.03 171 THR A N 1
ATOM 1369 C CA . THR A 1 171 ? -12.314 19.786 43.486 1.00 62.03 171 THR A CA 1
ATOM 1370 C C . THR A 1 171 ? -11.657 21.167 43.456 1.00 62.03 171 THR A C 1
ATOM 1372 O O . THR A 1 171 ? -11.293 21.627 42.381 1.00 62.03 171 THR A O 1
ATOM 1375 N N . LYS A 1 172 ? -11.412 21.805 44.610 1.00 63.53 172 LYS A N 1
ATOM 1376 C CA . LYS A 1 172 ? -10.715 23.102 44.715 1.00 63.53 172 LYS A CA 1
ATOM 1377 C C . LYS A 1 172 ? -9.236 23.017 44.304 1.00 63.53 172 LYS A C 1
ATOM 1379 O O . LYS A 1 172 ? -8.747 23.907 43.616 1.00 63.53 172 LYS A O 1
ATOM 1384 N N . VAL A 1 173 ? -8.538 21.939 44.667 1.00 60.97 173 VAL A N 1
ATOM 1385 C CA . VAL A 1 173 ? -7.138 21.678 44.277 1.00 60.97 173 VAL A CA 1
ATOM 1386 C C . VAL A 1 173 ? -7.033 21.362 42.780 1.00 60.97 173 VAL A C 1
ATOM 1388 O O . VAL A 1 173 ? -6.094 21.802 42.115 1.00 60.97 173 VAL A O 1
ATOM 1391 N N . ASN A 1 174 ? -8.020 20.661 42.217 1.00 60.25 174 ASN A N 1
ATOM 1392 C CA . ASN A 1 174 ? -8.059 20.340 40.790 1.00 60.25 174 ASN A CA 1
ATOM 1393 C C . ASN A 1 174 ? -8.567 21.514 39.917 1.00 60.25 174 ASN A C 1
ATOM 1395 O O . ASN A 1 174 ? -8.198 21.629 38.745 1.00 60.25 174 ASN A O 1
ATOM 1399 N N . ALA A 1 175 ? -9.367 22.429 40.480 1.00 53.00 175 ALA A N 1
ATOM 1400 C CA . ALA A 1 175 ? -9.936 23.616 39.819 1.00 53.00 175 ALA A CA 1
ATOM 1401 C C . ALA A 1 175 ? -8.957 24.798 39.641 1.00 53.00 175 ALA A C 1
ATOM 1403 O O . ALA A 1 175 ? -9.371 25.911 39.336 1.00 53.00 175 ALA A O 1
ATOM 1404 N N . GLY A 1 176 ? -7.653 24.568 39.785 1.00 55.06 176 GLY A N 1
ATOM 1405 C CA . GLY A 1 176 ? -6.618 25.586 39.579 1.00 55.06 176 GLY A CA 1
ATOM 1406 C C . GLY A 1 176 ? -5.271 25.005 39.147 1.00 55.06 176 GLY A C 1
ATOM 1407 O O . GLY A 1 176 ? -4.220 25.615 39.353 1.00 55.06 176 GLY A O 1
ATOM 1408 N N . SER A 1 177 ? -5.278 23.788 38.598 1.00 65.56 177 SER A N 1
ATOM 1409 C CA . SER A 1 177 ? -4.057 23.067 38.240 1.00 65.56 177 SER A CA 1
ATOM 1410 C C . SER A 1 177 ? -3.303 23.776 37.104 1.00 65.56 177 SER A C 1
ATOM 1412 O O . SER A 1 177 ? -3.883 24.193 36.096 1.00 65.56 177 SER A O 1
ATOM 1414 N N . LYS A 1 178 ? -1.971 23.887 37.247 1.00 66.56 178 LYS A N 1
ATOM 1415 C CA . LYS A 1 178 ? -1.076 24.485 36.234 1.00 66.56 178 LYS A CA 1
ATOM 1416 C C . LYS A 1 178 ? -1.245 23.830 34.855 1.00 66.56 178 LYS A C 1
ATOM 1418 O O . LYS A 1 178 ? -1.041 24.499 33.845 1.00 66.56 178 LYS A O 1
ATOM 1423 N N . THR A 1 179 ? -1.644 22.559 34.820 1.00 74.00 179 THR A N 1
ATOM 1424 C CA . THR A 1 179 ? -1.832 21.767 33.602 1.00 74.00 179 THR A CA 1
ATOM 1425 C C . THR A 1 179 ? -3.047 22.231 32.799 1.00 74.00 179 THR A C 1
ATOM 1427 O O . THR A 1 179 ? -2.914 22.466 31.602 1.00 74.00 179 THR A O 1
ATOM 1430 N N . ARG A 1 180 ? -4.207 22.450 33.439 1.00 73.06 180 ARG A N 1
ATOM 1431 C CA . ARG A 1 180 ? -5.430 22.920 32.748 1.00 73.06 180 ARG A CA 1
ATOM 1432 C C . ARG A 1 180 ? -5.225 24.309 32.146 1.00 73.06 180 ARG A C 1
ATOM 1434 O O . ARG A 1 180 ? -5.512 24.526 30.975 1.00 73.06 180 ARG A O 1
ATOM 1441 N N . ARG A 1 181 ? -4.581 25.205 32.896 1.00 74.31 181 ARG A N 1
ATOM 1442 C CA . ARG A 1 181 ? -4.197 26.541 32.422 1.00 74.31 181 ARG A CA 1
ATOM 1443 C C . ARG A 1 181 ? -3.292 26.506 31.189 1.00 74.31 181 ARG A C 1
ATOM 1445 O O . ARG A 1 181 ? -3.476 27.298 30.269 1.00 74.31 181 ARG A O 1
ATOM 1452 N N . ASN A 1 182 ? -2.308 25.606 31.177 1.00 79.25 182 ASN A N 1
ATOM 1453 C CA . ASN A 1 182 ? -1.403 25.471 30.039 1.00 79.25 182 ASN A CA 1
ATOM 1454 C C . ASN A 1 182 ? -2.142 24.964 28.790 1.00 79.25 182 ASN A C 1
ATOM 1456 O O . ASN A 1 182 ? -1.832 25.394 27.685 1.00 79.25 182 ASN A O 1
ATOM 1460 N N . ILE A 1 183 ? -3.159 24.115 28.974 1.00 84.12 183 ILE A N 1
ATOM 1461 C CA . ILE A 1 183 ? -4.036 23.654 27.891 1.00 84.12 183 ILE A CA 1
ATOM 1462 C C . ILE A 1 183 ? -4.866 24.818 27.334 1.00 84.12 183 ILE A C 1
ATOM 1464 O O . ILE A 1 183 ? -4.876 25.006 26.121 1.00 84.12 183 ILE A O 1
ATOM 1468 N N . TYR A 1 184 ? -5.496 25.649 28.174 1.00 83.12 184 TYR A N 1
ATOM 1469 C CA . TYR A 1 184 ? -6.229 26.822 27.673 1.00 83.12 184 TYR A CA 1
ATOM 1470 C C . TYR A 1 184 ? -5.313 27.814 26.949 1.00 83.12 184 TYR A C 1
ATOM 1472 O O . TYR A 1 184 ? -5.687 28.312 25.894 1.00 83.12 184 TYR A O 1
ATOM 1480 N N . LEU A 1 185 ? -4.099 28.063 27.456 1.00 82.06 185 LEU A N 1
ATOM 1481 C CA . LEU A 1 185 ? -3.115 28.912 26.770 1.00 82.06 185 LEU A CA 1
ATOM 1482 C C . LEU A 1 185 ? -2.689 28.329 25.418 1.00 82.06 185 LEU A C 1
ATOM 1484 O O . LEU A 1 185 ? -2.619 29.067 24.438 1.00 82.06 185 LEU A O 1
ATOM 1488 N N . ALA A 1 186 ? -2.450 27.017 25.344 1.00 85.81 186 ALA A N 1
ATOM 1489 C CA . ALA A 1 186 ? -2.127 26.344 24.090 1.00 85.81 186 ALA A CA 1
ATOM 1490 C C . ALA A 1 186 ? -3.279 26.446 23.078 1.00 85.81 186 ALA A C 1
ATOM 1492 O O . ALA A 1 186 ? -3.040 26.761 21.915 1.00 85.81 186 ALA A O 1
ATOM 1493 N N . LEU A 1 187 ? -4.526 26.252 23.524 1.00 84.56 187 LEU A N 1
ATOM 1494 C CA . LEU A 1 187 ? -5.718 26.389 22.683 1.00 84.56 187 LEU A CA 1
ATOM 1495 C C . LEU A 1 187 ? -5.930 27.831 22.213 1.00 84.56 187 LEU A C 1
ATOM 1497 O O . LEU A 1 187 ? -6.225 28.042 21.042 1.00 84.56 187 LEU A O 1
ATOM 1501 N N . ILE A 1 188 ? -5.731 28.821 23.087 1.00 85.94 188 ILE A N 1
ATOM 1502 C CA . ILE A 1 188 ? -5.796 30.244 22.731 1.00 85.94 188 ILE A CA 1
ATOM 1503 C C . ILE A 1 188 ? -4.732 30.577 21.675 1.00 85.94 188 ILE A C 1
ATOM 1505 O O . ILE A 1 188 ? -5.070 31.193 20.669 1.00 85.94 188 ILE A O 1
ATOM 1509 N N . CYS A 1 189 ? -3.484 30.122 21.842 1.00 85.88 189 CYS A N 1
ATOM 1510 C CA . CYS A 1 189 ? -2.424 30.301 20.840 1.00 85.88 189 CYS A CA 1
ATOM 1511 C C . CYS A 1 189 ? -2.741 29.612 19.505 1.00 85.88 189 CYS A C 1
ATOM 1513 O O . CYS A 1 189 ? -2.523 30.187 18.443 1.00 85.88 189 CYS A O 1
ATOM 1515 N N . LEU A 1 190 ? -3.263 28.385 19.535 1.00 87.06 190 LEU A N 1
ATOM 1516 C CA . LEU A 1 190 ? -3.629 27.666 18.316 1.00 87.06 190 LEU A CA 1
ATOM 1517 C C . LEU A 1 190 ? -4.761 28.388 17.567 1.00 87.06 190 LEU A C 1
ATOM 1519 O O . LEU A 1 190 ? -4.737 28.500 16.341 1.00 87.06 190 LEU A O 1
ATOM 1523 N N . LEU A 1 191 ? -5.734 28.921 18.309 1.00 84.81 191 LEU A N 1
ATOM 1524 C CA . LEU A 1 191 ? -6.884 29.620 17.751 1.00 84.81 191 LEU A CA 1
ATOM 1525 C C . LEU A 1 191 ? -6.497 30.984 17.164 1.00 84.81 191 LEU A C 1
ATOM 1527 O O . LEU A 1 191 ? -6.994 31.341 16.099 1.00 84.81 191 LEU A O 1
ATOM 1531 N N . THR A 1 192 ? -5.582 31.728 17.794 1.00 82.69 192 THR A N 1
ATOM 1532 C CA . THR A 1 192 ? -5.081 32.999 17.242 1.00 82.69 192 THR A CA 1
ATOM 1533 C C . THR A 1 192 ? -4.281 32.795 15.956 1.00 82.69 192 THR A C 1
ATOM 1535 O O . THR A 1 192 ? -4.439 33.587 15.028 1.00 82.69 192 THR A O 1
ATOM 1538 N N . ILE A 1 193 ? -3.502 31.711 15.850 1.00 85.06 193 ILE A N 1
ATOM 1539 C CA . ILE A 1 193 ? -2.820 31.325 14.602 1.00 85.06 193 ILE A CA 1
ATOM 1540 C C . ILE A 1 193 ? -3.846 31.008 13.504 1.00 85.06 193 ILE A C 1
ATOM 1542 O O . ILE A 1 193 ? -3.742 31.537 12.400 1.00 85.06 193 ILE A O 1
ATOM 1546 N N . GLY A 1 194 ? -4.876 30.211 13.810 1.00 80.81 194 GLY A N 1
ATOM 1547 C CA . GLY A 1 194 ? -5.930 29.871 12.843 1.00 80.81 194 GLY A CA 1
ATOM 1548 C C . GLY A 1 194 ? -6.761 31.077 12.382 1.00 80.81 194 GLY A C 1
ATOM 1549 O O . GLY A 1 194 ? -7.212 31.128 11.234 1.00 80.81 194 GLY A O 1
ATOM 1550 N N . ILE A 1 195 ? -6.939 32.074 13.252 1.00 79.94 195 ILE A N 1
ATOM 1551 C CA . ILE A 1 195 ? -7.571 33.350 12.904 1.00 79.94 195 ILE A CA 1
ATOM 1552 C C . ILE A 1 195 ? -6.662 34.156 11.965 1.00 79.94 195 ILE A C 1
ATOM 1554 O O . ILE A 1 195 ? -7.143 34.630 10.939 1.00 79.94 195 ILE A O 1
ATOM 1558 N N . ALA A 1 196 ? -5.365 34.279 12.269 1.00 79.69 196 ALA A N 1
ATOM 1559 C CA . ALA A 1 196 ? -4.409 35.001 11.426 1.00 79.69 196 ALA A CA 1
ATOM 1560 C C . ALA A 1 196 ? -4.299 34.397 10.014 1.00 79.69 196 ALA A C 1
ATOM 1562 O O . ALA A 1 196 ? -4.348 35.134 9.032 1.00 79.69 196 ALA A O 1
ATOM 1563 N N . ASP A 1 197 ? -4.248 33.068 9.903 1.00 77.56 197 ASP A N 1
ATOM 1564 C CA . ASP A 1 197 ? -4.240 32.355 8.617 1.00 77.56 197 ASP A CA 1
ATOM 1565 C C . ASP A 1 197 ? -5.526 32.612 7.805 1.00 77.56 197 ASP A C 1
ATOM 1567 O O . ASP A 1 197 ? -5.493 32.888 6.604 1.00 77.56 197 ASP A O 1
ATOM 1571 N N . SER A 1 198 ? -6.675 32.656 8.488 1.00 74.50 198 SER A N 1
ATOM 1572 C CA . SER A 1 198 ? -7.967 32.972 7.863 1.00 74.50 198 SER A CA 1
ATOM 1573 C C . SER A 1 198 ? -8.059 34.416 7.336 1.00 74.50 198 SER A C 1
ATOM 1575 O O . SER A 1 198 ? -8.873 34.677 6.453 1.00 74.50 198 SER A O 1
ATOM 1577 N N . PHE A 1 199 ? -7.244 35.347 7.848 1.00 70.88 199 PHE A N 1
ATOM 1578 C CA . PHE A 1 199 ? -7.159 36.729 7.355 1.00 70.88 199 PHE A CA 1
ATOM 1579 C C . PHE A 1 199 ? -6.180 36.907 6.184 1.00 70.88 199 PHE A C 1
ATOM 1581 O O . PHE A 1 199 ? -6.351 37.837 5.399 1.00 70.88 199 PHE A O 1
ATOM 1588 N N . ILE A 1 200 ? -5.159 36.051 6.072 1.00 68.25 200 ILE A N 1
ATOM 1589 C CA . ILE A 1 200 ? -4.135 36.120 5.013 1.00 68.25 200 ILE A CA 1
ATOM 1590 C C . ILE A 1 200 ? -4.616 35.425 3.726 1.00 68.25 200 ILE A C 1
ATOM 1592 O O . ILE A 1 200 ? -4.151 35.746 2.631 1.00 68.25 200 ILE A O 1
ATOM 1596 N N . SER A 1 201 ? -5.568 34.494 3.835 1.00 63.97 201 SER A N 1
ATOM 1597 C CA . SER A 1 201 ? -6.125 33.782 2.684 1.00 63.97 201 SER A CA 1
ATOM 1598 C C . SER A 1 201 ? -6.925 34.704 1.748 1.00 63.97 201 SER A C 1
ATOM 1600 O O . SER A 1 201 ? -7.636 35.607 2.187 1.00 63.97 201 SER A O 1
ATOM 1602 N N . SER A 1 202 ? -6.823 34.461 0.435 1.00 56.34 202 SER A N 1
ATOM 1603 C CA . SER A 1 202 ? -7.279 35.363 -0.645 1.00 56.34 202 SER A CA 1
ATOM 1604 C C . SER A 1 202 ? -8.803 35.591 -0.703 1.00 56.34 202 SER A C 1
ATOM 1606 O O . SER A 1 202 ? -9.273 36.443 -1.455 1.00 56.34 202 SER A O 1
ATOM 1608 N N . LEU A 1 203 ? -9.582 34.869 0.113 1.00 58.03 203 LEU A N 1
ATOM 1609 C CA . LEU A 1 203 ? -11.023 35.054 0.266 1.00 58.03 203 LEU A CA 1
ATOM 1610 C C . LEU A 1 203 ? -11.409 34.966 1.758 1.00 58.03 203 LEU A C 1
ATOM 1612 O O . LEU A 1 203 ? -11.586 33.867 2.286 1.00 58.03 203 LEU A O 1
ATOM 1616 N N . PRO A 1 204 ? -11.502 36.103 2.471 1.00 62.88 204 PRO A N 1
ATOM 1617 C CA . PRO A 1 204 ? -11.807 36.099 3.896 1.00 62.88 204 PRO A CA 1
ATOM 1618 C C . PRO A 1 204 ? -13.246 35.626 4.144 1.00 62.88 204 PRO A C 1
ATOM 1620 O O . PRO A 1 204 ? -14.205 36.347 3.869 1.00 62.88 204 PRO A O 1
ATOM 1623 N N . ASP A 1 205 ? -13.422 34.436 4.716 1.00 75.00 205 ASP A N 1
ATOM 1624 C CA . ASP A 1 205 ? -14.727 33.976 5.196 1.00 75.00 205 ASP A CA 1
ATOM 1625 C C . ASP A 1 205 ? -15.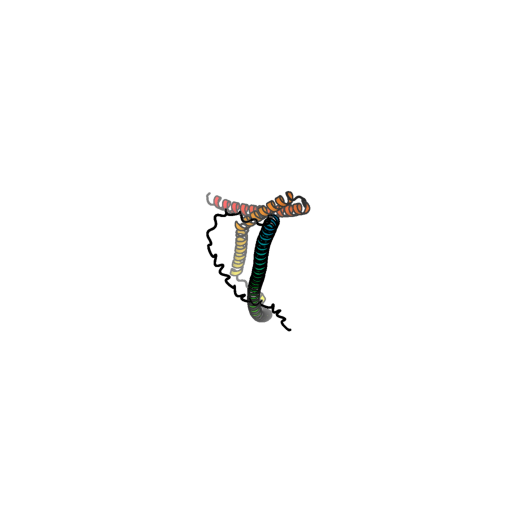048 34.645 6.543 1.00 75.00 205 ASP A C 1
ATOM 1627 O O . ASP A 1 205 ? -14.810 34.092 7.621 1.00 75.00 205 ASP A O 1
ATOM 1631 N N . TRP A 1 206 ? -15.628 35.849 6.500 1.00 75.62 206 TRP A N 1
ATOM 1632 C CA . TRP A 1 206 ? -15.985 36.637 7.695 1.00 75.62 206 TRP A CA 1
ATOM 1633 C C . TRP A 1 206 ? -16.872 35.866 8.686 1.00 75.62 206 TRP A C 1
ATOM 1635 O O . TRP A 1 206 ? -16.786 36.076 9.895 1.00 75.62 206 TRP A O 1
ATOM 1645 N N . ARG A 1 207 ? -17.685 34.916 8.200 1.00 78.44 207 ARG A N 1
ATOM 1646 C CA . ARG A 1 207 ? -18.468 33.994 9.041 1.00 78.44 207 ARG A CA 1
ATOM 1647 C C . ARG A 1 207 ? -17.584 33.070 9.880 1.00 78.44 207 ARG A C 1
ATOM 1649 O O . ARG A 1 207 ? -17.859 32.880 11.061 1.00 78.44 207 ARG A O 1
ATOM 1656 N N . LYS A 1 208 ? -16.529 32.508 9.290 1.00 79.62 208 LYS A N 1
ATOM 1657 C CA . LYS A 1 208 ? -15.589 31.606 9.968 1.00 79.62 208 LYS A CA 1
ATOM 1658 C C . LYS A 1 208 ? -14.776 32.367 11.014 1.00 79.62 208 LYS A C 1
ATOM 1660 O O . LYS A 1 208 ? -14.636 31.899 12.139 1.00 79.62 208 LYS A O 1
ATOM 1665 N N . VAL A 1 209 ? -14.340 33.580 10.674 1.00 80.31 209 VAL A N 1
ATOM 1666 C CA . VAL A 1 209 ? -13.649 34.487 11.601 1.00 80.31 209 VAL A CA 1
ATOM 1667 C C . VAL A 1 209 ? -14.547 34.875 12.779 1.00 80.31 209 VAL A C 1
ATOM 1669 O O . VAL A 1 209 ? -14.100 34.820 13.920 1.00 80.31 209 VAL A O 1
ATOM 1672 N N . ALA A 1 210 ? -15.821 35.205 12.539 1.00 84.38 210 ALA A N 1
ATOM 1673 C CA . ALA A 1 210 ? -16.763 35.550 13.606 1.00 84.38 210 ALA A CA 1
ATOM 1674 C C . ALA A 1 210 ? -17.012 34.380 14.574 1.00 84.38 210 ALA A C 1
ATOM 1676 O O . ALA A 1 210 ? -17.026 34.576 15.789 1.00 84.38 210 ALA A O 1
ATOM 1677 N N . VAL A 1 211 ? -17.158 33.157 14.050 1.00 84.69 211 VAL A N 1
ATOM 1678 C CA . VAL A 1 211 ? -17.326 31.945 14.871 1.00 84.69 211 VAL A CA 1
ATOM 1679 C C . VAL A 1 211 ? -16.069 31.664 15.698 1.00 84.69 211 VAL A C 1
ATOM 1681 O O . VAL A 1 211 ? -16.170 31.452 16.905 1.00 84.69 211 VAL A O 1
ATOM 1684 N N . LEU A 1 212 ? -14.882 31.723 15.087 1.00 82.50 212 LEU A N 1
ATOM 1685 C CA . LEU A 1 212 ? -13.610 31.542 15.797 1.00 82.50 212 LEU A CA 1
ATOM 1686 C C . LEU A 1 212 ? -13.382 32.634 16.852 1.00 82.50 212 LEU A C 1
ATOM 1688 O O . LEU A 1 212 ? -12.929 32.338 17.954 1.00 82.50 212 LEU A O 1
ATOM 1692 N N . GLY A 1 213 ? -13.759 33.878 16.552 1.00 84.44 213 GLY A N 1
ATOM 1693 C CA . GLY A 1 213 ? -13.710 34.995 17.492 1.00 84.44 213 GLY A CA 1
ATOM 1694 C C . GLY A 1 213 ? -14.628 34.794 18.701 1.00 84.44 213 GLY A C 1
ATOM 1695 O O . GLY A 1 213 ? -14.201 35.009 19.833 1.00 84.44 213 GLY A O 1
ATOM 1696 N N . ALA A 1 214 ? -15.859 34.315 18.496 1.00 87.75 214 ALA A N 1
ATOM 1697 C CA . ALA A 1 214 ? -16.778 34.013 19.596 1.00 87.75 214 ALA A CA 1
ATOM 1698 C C . ALA A 1 214 ? -16.234 32.901 20.515 1.00 87.75 214 ALA A C 1
ATOM 1700 O O . ALA A 1 214 ? -16.300 33.013 21.740 1.00 87.75 214 ALA A O 1
ATOM 1701 N N . ILE A 1 215 ? -15.636 31.859 19.927 1.00 87.81 215 ILE A N 1
ATOM 1702 C CA . ILE A 1 215 ? -14.995 30.761 20.666 1.00 87.81 215 ILE A CA 1
ATOM 1703 C C . ILE A 1 215 ? -13.778 31.271 21.456 1.00 87.81 215 ILE A C 1
ATOM 1705 O O . ILE A 1 215 ? -13.600 30.900 22.618 1.00 87.81 215 ILE A O 1
ATOM 1709 N N . LEU A 1 216 ? -12.978 32.168 20.871 1.00 86.00 216 LEU A N 1
ATOM 1710 C CA . LEU A 1 216 ? -11.827 32.786 21.534 1.00 86.00 216 LEU A CA 1
ATOM 1711 C C . LEU A 1 216 ? -12.247 33.585 22.776 1.00 86.00 216 LEU A C 1
ATOM 1713 O O . LEU A 1 216 ? -11.632 33.448 23.831 1.00 86.00 216 LEU A O 1
ATOM 1717 N N . VAL A 1 217 ? -13.318 34.378 22.676 1.00 88.38 217 VAL A N 1
ATOM 1718 C CA . VAL A 1 217 ? -13.863 35.135 23.817 1.00 88.38 217 VAL A CA 1
ATOM 1719 C C . VAL A 1 217 ? -14.325 34.191 24.933 1.00 88.38 217 VAL A C 1
ATOM 1721 O O . VAL A 1 217 ? -14.034 34.442 26.103 1.00 88.38 217 VAL A O 1
ATOM 1724 N N . GLY A 1 218 ? -14.977 33.076 24.584 1.00 88.25 218 GLY A N 1
ATOM 1725 C CA . GLY A 1 218 ? -15.374 32.045 25.548 1.00 88.25 218 GLY A CA 1
ATOM 1726 C C . GLY A 1 218 ? -14.183 31.424 26.290 1.00 88.25 218 GLY A C 1
ATOM 1727 O O . GLY A 1 218 ? -14.202 31.332 27.517 1.00 88.25 218 GLY A O 1
ATOM 1728 N N . LEU A 1 219 ? -13.115 31.075 25.568 1.00 85.44 219 LEU A N 1
ATOM 1729 C CA . LEU A 1 219 ? -11.878 30.520 26.138 1.00 85.44 219 LEU A CA 1
ATOM 1730 C C . LEU A 1 219 ? -11.155 31.510 27.059 1.00 85.44 219 LEU A C 1
ATOM 1732 O O . LEU A 1 219 ? -10.692 31.132 28.134 1.00 85.44 219 LEU A O 1
ATOM 1736 N N . ILE A 1 220 ? -11.083 32.785 26.670 1.00 85.62 220 ILE A N 1
ATOM 1737 C CA . ILE A 1 220 ? -10.493 33.837 27.507 1.00 85.62 220 ILE A CA 1
ATOM 1738 C C . ILE A 1 220 ? -11.326 34.031 28.780 1.00 85.62 220 ILE A C 1
ATOM 1740 O O . ILE A 1 220 ? -10.762 34.170 29.863 1.00 85.62 220 ILE A O 1
ATOM 1744 N N . SER A 1 221 ? -12.657 33.983 28.684 1.00 85.62 221 SER A N 1
ATOM 1745 C CA . SER A 1 221 ? -13.540 34.060 29.852 1.00 85.62 221 SER A CA 1
ATOM 1746 C C . SER A 1 221 ? -13.316 32.891 30.820 1.00 85.62 221 SER A C 1
ATOM 1748 O O . SER A 1 221 ? -13.168 33.122 32.021 1.00 85.62 221 SER A O 1
ATOM 1750 N N . GLN A 1 222 ? -13.193 31.659 30.311 1.00 84.06 222 GLN A N 1
ATOM 1751 C CA . GLN A 1 222 ? -12.848 30.483 31.122 1.00 84.06 222 GLN A CA 1
ATOM 1752 C C . GLN A 1 222 ? -11.477 30.633 31.792 1.00 84.06 222 GLN A C 1
ATOM 1754 O O . GLN A 1 222 ? -11.338 30.377 32.987 1.00 84.06 222 GLN A O 1
ATOM 1759 N N . TYR A 1 223 ? -10.480 31.119 31.050 1.00 83.81 223 TYR A N 1
ATOM 1760 C CA . TYR A 1 223 ? -9.138 31.361 31.572 1.00 83.81 223 TYR A CA 1
ATOM 1761 C C . TYR A 1 223 ? -9.126 32.404 32.704 1.00 83.81 223 TYR A C 1
ATOM 1763 O O . TYR A 1 223 ? -8.503 32.190 33.746 1.00 83.81 223 TYR A O 1
ATOM 1771 N N . VAL A 1 224 ? -9.844 33.521 32.535 1.00 84.00 224 VAL A N 1
ATOM 1772 C CA . VAL A 1 224 ? -9.957 34.583 33.551 1.00 84.00 224 VAL A CA 1
ATOM 1773 C C . VAL A 1 224 ? -10.733 34.098 34.776 1.00 84.00 224 VAL A C 1
ATOM 1775 O O . VAL A 1 224 ? -10.341 34.400 35.904 1.00 84.00 224 VAL A O 1
ATOM 1778 N N . TYR A 1 225 ? -11.796 33.315 34.583 1.00 82.94 225 TYR A N 1
ATOM 1779 C CA . TYR A 1 225 ? -12.547 32.714 35.682 1.00 82.94 225 TYR A CA 1
ATOM 1780 C C . TYR A 1 225 ? -11.651 31.809 36.539 1.00 82.94 225 TYR A C 1
ATOM 1782 O O . TYR A 1 225 ? -11.573 31.998 37.753 1.00 82.94 225 TYR A O 1
ATOM 1790 N N . GLU A 1 226 ? -10.876 30.913 35.922 1.00 75.81 226 GLU A N 1
ATOM 1791 C CA . GLU A 1 226 ? -9.913 30.079 36.652 1.00 75.81 226 GLU A CA 1
ATOM 1792 C C . GLU A 1 226 ? -8.826 30.914 37.356 1.00 75.81 226 GLU A C 1
ATOM 1794 O O . GLU A 1 226 ? -8.429 30.611 38.485 1.00 75.81 226 GLU A O 1
ATOM 1799 N N . GLN A 1 227 ? -8.373 32.011 36.740 1.00 72.75 227 GLN A N 1
ATOM 1800 C CA . GLN A 1 227 ? -7.400 32.918 37.350 1.00 72.75 227 GLN A CA 1
ATOM 1801 C C . GLN A 1 227 ? -7.970 33.658 38.572 1.00 72.75 227 GLN A C 1
ATOM 1803 O O . GLN A 1 227 ? -7.266 33.814 39.574 1.00 72.75 227 GLN A O 1
ATOM 1808 N N . SER A 1 228 ? -9.237 34.080 38.519 1.00 75.12 228 SER A N 1
ATOM 1809 C CA . SER A 1 228 ? -9.919 34.729 39.644 1.00 75.12 228 SER A CA 1
ATOM 1810 C C . SER A 1 228 ? -10.075 33.782 40.837 1.00 75.12 228 SER A C 1
ATOM 1812 O O . SER A 1 228 ? -9.696 34.151 41.950 1.00 75.12 228 SER A O 1
ATOM 1814 N N . LEU A 1 229 ? -10.477 32.531 40.596 1.00 72.44 229 LEU A N 1
ATOM 1815 C CA . LEU A 1 229 ? -10.674 31.505 41.626 1.00 72.44 229 LEU A CA 1
ATOM 1816 C C . LEU A 1 229 ? -9.350 31.117 42.315 1.00 72.44 229 LEU A C 1
ATOM 1818 O O . LEU A 1 229 ? -9.281 30.929 43.534 1.00 72.44 229 LEU A O 1
ATOM 1822 N N . LEU A 1 230 ? -8.256 31.095 41.548 1.00 65.69 230 LEU A N 1
ATOM 1823 C CA . LEU A 1 230 ? -6.896 30.969 42.074 1.00 65.69 230 LEU A CA 1
ATOM 1824 C C . LEU A 1 230 ? -6.460 32.185 42.897 1.00 65.69 230 LEU A C 1
ATOM 1826 O O . LEU A 1 230 ? -5.829 32.020 43.941 1.00 65.69 230 LEU A O 1
ATOM 1830 N N . SER A 1 231 ? -6.767 33.402 42.443 1.00 63.25 231 SER A N 1
ATOM 1831 C CA . SER A 1 231 ? -6.405 34.626 43.166 1.00 63.25 231 SER A CA 1
ATOM 1832 C C . SER A 1 231 ? -7.128 34.729 44.511 1.00 63.25 231 SER A C 1
ATOM 1834 O O . SER A 1 231 ? -6.516 35.099 45.510 1.00 63.25 231 SER A O 1
ATOM 1836 N N . GLU A 1 232 ? -8.392 34.313 44.560 1.00 65.12 232 GLU A N 1
ATOM 1837 C CA . GLU A 1 232 ? -9.198 34.248 45.776 1.00 65.12 232 GLU A CA 1
ATOM 1838 C C . GLU A 1 232 ? -8.668 33.182 46.744 1.00 65.12 232 GLU A C 1
ATOM 1840 O O . GLU A 1 232 ? -8.554 33.429 47.945 1.00 65.12 232 GLU A O 1
ATOM 1845 N N . THR A 1 233 ? -8.208 32.045 46.208 1.00 59.84 233 THR A N 1
ATOM 1846 C CA . THR A 1 233 ? -7.520 30.996 46.980 1.00 59.84 233 THR A CA 1
ATOM 1847 C C . THR A 1 233 ? -6.155 31.456 47.512 1.00 59.84 233 THR A C 1
ATOM 1849 O O . THR A 1 233 ? -5.759 31.083 48.613 1.00 59.84 233 THR A O 1
ATOM 1852 N N . ARG A 1 234 ? -5.417 32.287 46.763 1.00 56.28 234 ARG A N 1
ATOM 1853 C CA . ARG A 1 234 ? -4.128 32.847 47.207 1.00 56.28 234 ARG A CA 1
ATOM 1854 C C . ARG A 1 234 ? -4.303 33.942 48.263 1.00 56.28 234 ARG A C 1
ATOM 1856 O O . ARG A 1 234 ? -3.477 34.038 49.159 1.00 56.28 234 ARG A O 1
ATOM 1863 N N . LYS A 1 235 ? -5.372 34.741 48.175 1.00 58.94 235 LYS A N 1
ATOM 1864 C CA . LYS A 1 235 ? -5.705 35.777 49.167 1.00 58.94 235 LYS A CA 1
ATOM 1865 C C . LYS A 1 235 ? -6.142 35.181 50.505 1.00 58.94 235 LYS A C 1
ATOM 1867 O O . LYS A 1 235 ? -5.666 35.639 51.533 1.00 58.94 235 LYS A O 1
ATOM 1872 N N . THR A 1 236 ? -6.973 34.136 50.495 1.00 55.12 236 THR A N 1
ATOM 1873 C CA . THR A 1 236 ? -7.375 33.433 51.732 1.00 55.12 236 THR A CA 1
ATOM 1874 C C . THR A 1 236 ? -6.176 32.817 52.454 1.00 55.12 236 THR A C 1
ATOM 1876 O O . THR A 1 236 ? -6.065 32.951 53.664 1.00 55.12 236 THR A O 1
ATOM 1879 N N . LYS A 1 237 ? -5.217 32.254 51.708 1.00 52.66 237 LYS A N 1
ATOM 1880 C CA . LYS A 1 237 ? -4.007 31.645 52.279 1.00 52.66 237 LYS A CA 1
ATOM 1881 C C . LYS A 1 237 ? -3.000 32.646 52.869 1.00 52.66 237 LYS A C 1
ATOM 1883 O O . LYS A 1 237 ? -2.212 32.259 53.719 1.00 52.66 237 LYS A O 1
ATOM 1888 N N . ASN A 1 238 ? -3.020 33.901 52.413 1.00 50.09 238 ASN A N 1
ATOM 1889 C CA . ASN A 1 238 ? -2.152 34.965 52.930 1.00 50.09 238 ASN A CA 1
ATOM 1890 C C . ASN A 1 238 ? -2.805 35.759 54.077 1.00 50.09 238 ASN A C 1
ATOM 1892 O O . ASN A 1 238 ? -2.086 36.351 54.868 1.00 50.09 238 ASN A O 1
ATOM 1896 N N . GLY A 1 239 ? -4.140 35.775 54.179 1.00 47.19 239 GLY A N 1
ATOM 1897 C CA . GLY A 1 239 ? -4.848 36.404 55.302 1.00 47.19 239 GLY A CA 1
ATOM 1898 C C . GLY A 1 239 ? -4.752 35.596 56.600 1.00 47.19 239 GLY A C 1
ATOM 1899 O O . GLY A 1 239 ? -4.659 36.180 57.669 1.00 47.19 239 GLY A O 1
ATOM 1900 N N . GLU A 1 240 ? -4.686 34.264 56.507 1.00 50.81 240 GLU A N 1
ATOM 1901 C CA . GLU A 1 240 ? -4.474 33.393 57.676 1.00 50.81 240 GLU A CA 1
ATOM 1902 C C . GLU A 1 240 ? -3.050 33.502 58.248 1.00 50.81 240 GLU A C 1
ATOM 1904 O O . GLU A 1 240 ? -2.857 33.284 59.436 1.00 50.81 240 GLU A O 1
ATOM 1909 N N . THR A 1 241 ? -2.048 33.887 57.445 1.00 44.94 241 THR A N 1
ATOM 1910 C CA . THR A 1 241 ? -0.668 34.062 57.940 1.00 44.94 241 THR A CA 1
ATOM 1911 C C . THR A 1 241 ? -0.439 35.405 58.644 1.00 44.94 241 THR A C 1
ATOM 1913 O O . THR A 1 241 ? 0.495 35.511 59.428 1.00 44.94 241 THR A O 1
ATOM 1916 N N . GLU A 1 242 ? -1.274 36.423 58.403 1.00 48.16 242 GLU A N 1
ATOM 1917 C CA . GLU A 1 242 ? -1.146 37.743 59.051 1.00 48.16 242 GLU A CA 1
ATOM 1918 C C . GLU A 1 242 ? -1.905 37.846 60.391 1.00 48.16 242 GLU A C 1
ATOM 1920 O O . GLU A 1 242 ? -1.611 38.739 61.185 1.00 48.16 242 GLU A O 1
ATOM 1925 N N . GLU A 1 243 ? -2.840 36.932 60.688 1.00 49.53 243 GLU A N 1
ATOM 1926 C CA . GLU A 1 243 ? -3.513 36.856 62.000 1.00 49.53 243 GLU A CA 1
ATOM 1927 C C . GLU A 1 243 ? -2.758 36.000 63.036 1.00 49.53 243 GLU A C 1
ATOM 1929 O O . GLU A 1 243 ? -3.042 36.108 64.226 1.00 49.53 243 GLU A O 1
ATOM 1934 N N . GLU A 1 244 ? -1.762 35.204 62.628 1.00 46.53 244 GLU A N 1
ATOM 1935 C CA . GLU A 1 244 ? -0.903 34.437 63.551 1.00 46.53 244 GLU A CA 1
ATOM 1936 C C . GLU A 1 244 ? 0.359 35.199 64.013 1.00 46.53 244 GLU A C 1
ATOM 1938 O O . GLU A 1 244 ? 1.081 34.712 64.882 1.00 46.53 244 GLU A O 1
ATOM 1943 N N . GLU A 1 245 ? 0.625 36.404 63.489 1.00 50.97 245 GLU A N 1
ATOM 1944 C CA . GLU A 1 245 ? 1.819 37.206 63.822 1.00 50.97 245 GLU A CA 1
ATOM 1945 C C . GLU A 1 245 ? 1.498 38.555 64.512 1.00 50.97 245 GLU A C 1
ATOM 1947 O O . GLU A 1 245 ? 2.244 39.530 64.376 1.00 50.97 245 GLU A O 1
ATOM 1952 N N . LYS A 1 246 ? 0.396 38.632 65.278 1.00 37.00 246 LYS A N 1
ATOM 1953 C CA . LYS A 1 246 ? 0.045 39.810 66.095 1.00 37.00 246 LYS A CA 1
ATOM 1954 C C . LYS A 1 246 ? -0.318 39.494 67.540 1.00 37.00 246 LYS A C 1
ATOM 1956 O O . LYS A 1 246 ? -1.084 38.537 67.769 1.00 37.00 246 LYS A O 1
#

Secondary structure (DSSP, 8-state):
------PPPPPP----------------------------HHHHHHHHHHHHHHHHHHHHHHHHHHHHHHHHHHHHHHHHHHHHHHHHHHHHHHHHHHHHHHHHHHHHHHHHHHHHHHHHHHHHHHHHHHHHHHHHHHHHHTTHHHHHHH---HHHHHHHHHHHHHHHHHHHHHTT-HHHHHHHHHHHHHHHHHHHHHHHSSS--HHHHHHHHHHHHHHHHHHHHHHHHHHHHHHHHHHHHHSS--

Organism: NCBI:txid2594499

Sequence (246 aa):
MKHTSFNTPRPSTTTTKNSSNLFLCKSTESDSEPSPPEGDTRKQELLARIAQLQAQKVRLTDFLDERSEYLTQFAEEANAEFDKIGDDALKGLDEASDRILENINSRMQAFEESAESNKVDIEKNENMLLEFEDQIEKDRNEGLFFKNLRSRTPEEKVKGKEETAKIKELTKVNAGSKTRRNIYLALICLLTIGIADSFISSLPDWRKVAVLGAILVGLISQYVYEQSLLSETRKTKNGETEEEEK

Radius of gyration: 53.75 Å; chains: 1; bounding box: 109×66×142 Å

Foldseek 3Di:
DDDDDDDDDDDDDDDDDDDDDDDDDDDDDDDDPPDPPPDDPVVVVVVVVVVVVVVVVVVVVVVVVVVVVVVVVVVVVVVVVVVVVVVVVVVVVVVVVVVVVVVVVVVVVVVVVVVVVVVVVVVVVVVVVVVVVVVVVVCVVVVVVVVVVVPPDPVVVVVVVVVVVVVVVVCLVVLQDPVVLVVLVVVLVVLVVVLVVLVVDPDRPVVVNVVSVVVSVVSVVSNVVSVVSVVVVVVVVVVVVVVVPD